Protein AF-A0A063C422-F1 (afdb_monomer)

pLDDT: mean 73.14, std 22.67, range [25.44, 97.75]

Structure (mmCIF, N/CA/C/O backbone):
data_AF-A0A063C422-F1
#
_entry.id   AF-A0A063C422-F1
#
loop_
_atom_site.group_PDB
_atom_site.id
_atom_site.type_symbol
_atom_site.label_atom_id
_atom_site.label_alt_id
_atom_site.label_comp_id
_atom_site.label_asym_id
_atom_site.label_entity_id
_atom_site.label_seq_id
_atom_site.pdbx_PDB_ins_code
_atom_site.Cartn_x
_atom_site.Cartn_y
_atom_site.Cartn_z
_atom_site.occupancy
_atom_site.B_iso_or_equiv
_atom_site.auth_seq_id
_atom_site.auth_comp_id
_atom_site.auth_asym_id
_atom_site.auth_atom_id
_atom_site.pdbx_PDB_model_num
ATOM 1 N N . MET A 1 1 ? -11.715 -4.917 10.872 1.00 92.12 1 MET A N 1
ATOM 2 C CA . MET A 1 1 ? -11.111 -5.684 9.753 1.00 92.12 1 MET A CA 1
ATOM 3 C C . MET A 1 1 ? -9.607 -5.762 9.939 1.00 92.12 1 MET A C 1
ATOM 5 O O . MET A 1 1 ? -9.064 -4.919 10.645 1.00 92.12 1 MET A O 1
ATOM 9 N N . GLN A 1 2 ? -8.941 -6.737 9.317 1.00 95.12 2 GLN A N 1
ATOM 10 C CA . GLN A 1 2 ? -7.477 -6.796 9.291 1.00 95.12 2 GLN A CA 1
ATOM 11 C C . GLN A 1 2 ? -6.948 -6.309 7.934 1.00 95.12 2 GLN A C 1
ATOM 13 O O . GLN A 1 2 ? -7.631 -6.464 6.916 1.00 95.12 2 GLN A O 1
ATOM 18 N N . VAL A 1 3 ? -5.750 -5.725 7.923 1.00 97.44 3 VAL A N 1
ATOM 19 C CA . VAL A 1 3 ? -5.082 -5.215 6.712 1.00 97.44 3 VAL A CA 1
ATOM 20 C C . VAL A 1 3 ? -3.615 -5.629 6.675 1.00 97.44 3 VAL A C 1
ATOM 22 O O . VAL A 1 3 ? -2.993 -5.795 7.724 1.00 97.44 3 VAL A O 1
ATOM 25 N N . VAL A 1 4 ? -3.067 -5.756 5.468 1.00 97.75 4 VAL A N 1
ATOM 26 C CA . VAL A 1 4 ? -1.629 -5.867 5.207 1.00 97.75 4 VAL A CA 1
ATOM 27 C C . VAL A 1 4 ? -1.098 -4.495 4.791 1.00 97.75 4 VAL A C 1
ATOM 29 O O . VAL A 1 4 ? -1.732 -3.812 3.990 1.00 97.75 4 VAL A O 1
ATOM 32 N N . VAL A 1 5 ? 0.061 -4.091 5.307 1.00 96.62 5 VAL A N 1
ATOM 33 C CA . VAL A 1 5 ? 0.790 -2.885 4.888 1.00 96.62 5 VAL A CA 1
ATOM 34 C C . VAL A 1 5 ? 2.187 -3.296 4.436 1.00 96.62 5 VAL A C 1
ATOM 36 O O . VAL A 1 5 ? 2.909 -3.978 5.162 1.00 96.62 5 VAL A O 1
ATOM 39 N N . VAL A 1 6 ? 2.578 -2.864 3.239 1.00 94.56 6 VAL A N 1
ATOM 40 C CA . VAL A 1 6 ? 3.893 -3.138 2.648 1.00 94.56 6 VAL A CA 1
ATOM 41 C C . VAL A 1 6 ? 4.597 -1.820 2.347 1.00 94.56 6 VAL A C 1
ATOM 43 O O . VAL A 1 6 ? 3.977 -0.869 1.870 1.00 94.56 6 VAL A O 1
ATOM 46 N N . GLY A 1 7 ? 5.895 -1.747 2.653 1.00 87.94 7 GLY A N 1
ATOM 47 C CA . GLY A 1 7 ? 6.673 -0.508 2.544 1.00 87.94 7 GLY A CA 1
ATOM 48 C C . GLY A 1 7 ? 6.498 0.448 3.730 1.00 87.94 7 GLY A C 1
ATOM 49 O O . GLY A 1 7 ? 6.770 1.638 3.600 1.00 87.94 7 GLY A O 1
ATOM 50 N N . ALA A 1 8 ? 6.073 -0.055 4.896 1.00 88.56 8 ALA A N 1
ATOM 51 C CA . ALA A 1 8 ? 5.805 0.736 6.106 1.00 88.56 8 ALA A CA 1
ATOM 52 C C . ALA A 1 8 ? 6.996 1.566 6.635 1.00 88.56 8 ALA A C 1
ATOM 54 O O . ALA A 1 8 ? 6.794 2.515 7.380 1.00 88.56 8 ALA A O 1
ATOM 55 N N . THR A 1 9 ? 8.228 1.243 6.237 1.00 85.12 9 THR A N 1
ATOM 56 C CA . THR A 1 9 ? 9.450 2.014 6.540 1.00 85.12 9 THR A CA 1
ATOM 57 C C . THR A 1 9 ? 9.685 3.191 5.579 1.00 85.12 9 THR A C 1
ATOM 59 O O . THR A 1 9 ? 10.668 3.919 5.710 1.00 85.12 9 THR A O 1
ATOM 62 N N . GLY A 1 10 ? 8.825 3.359 4.571 1.00 80.88 10 GLY A N 1
ATOM 63 C CA . GLY A 1 10 ? 8.862 4.455 3.609 1.00 80.88 10 GLY A CA 1
ATOM 64 C C . GLY A 1 10 ? 8.130 5.705 4.070 1.00 80.88 10 GLY A C 1
ATOM 65 O O . GLY A 1 10 ? 7.337 5.684 5.010 1.00 80.88 10 GLY A O 1
ATOM 66 N N . TYR A 1 11 ? 8.322 6.791 3.322 1.00 83.19 11 TYR A N 1
ATOM 67 C CA . TYR A 1 11 ? 7.658 8.066 3.589 1.00 83.19 11 TYR A CA 1
ATOM 68 C C . TYR A 1 11 ? 6.122 7.952 3.561 1.00 83.19 11 TYR A C 1
ATOM 70 O O . TYR A 1 11 ? 5.465 8.295 4.534 1.00 83.19 11 TYR A O 1
ATOM 78 N N . VAL A 1 12 ? 5.545 7.381 2.496 1.00 88.69 12 VAL A N 1
ATOM 79 C CA . VAL A 1 12 ? 4.086 7.157 2.408 1.00 88.69 12 VAL A CA 1
ATOM 80 C C . VAL A 1 12 ? 3.641 6.001 3.308 1.00 88.69 12 VAL A C 1
ATOM 82 O O . VAL A 1 12 ? 2.610 6.085 3.971 1.00 88.69 12 VAL A O 1
ATOM 85 N N . GLY A 1 13 ? 4.407 4.906 3.332 1.00 89.81 13 GLY A N 1
ATOM 86 C CA . GLY A 1 13 ? 4.031 3.688 4.049 1.00 89.81 13 GLY A CA 1
ATOM 87 C C . GLY A 1 13 ? 3.981 3.848 5.569 1.00 89.81 13 GLY A C 1
ATOM 88 O O . GLY A 1 13 ? 3.104 3.259 6.196 1.00 89.81 13 GLY A O 1
ATOM 89 N N . SER A 1 14 ? 4.855 4.668 6.160 1.00 89.62 14 SER A N 1
ATOM 90 C CA . SER A 1 14 ? 4.835 4.948 7.604 1.00 89.62 14 SER A CA 1
ATOM 91 C C . SER A 1 14 ? 3.603 5.768 8.001 1.00 89.62 14 SER A C 1
ATOM 93 O O . SER A 1 14 ? 2.924 5.430 8.971 1.00 89.62 14 SER A O 1
ATOM 95 N N . THR A 1 15 ? 3.215 6.763 7.197 1.00 91.00 15 THR A N 1
ATOM 96 C CA . THR A 1 15 ? 1.953 7.495 7.385 1.00 91.00 15 THR A CA 1
ATOM 97 C C . THR A 1 15 ? 0.739 6.578 7.199 1.00 91.00 15 THR A C 1
ATOM 99 O O . THR A 1 15 ? -0.171 6.603 8.026 1.00 91.00 15 THR A O 1
ATOM 102 N N . VAL A 1 16 ? 0.729 5.702 6.185 1.00 94.69 16 VAL A N 1
ATOM 103 C CA . VAL A 1 16 ? -0.329 4.684 6.009 1.00 94.69 16 VAL A CA 1
ATOM 104 C C . VAL A 1 16 ? -0.425 3.756 7.225 1.00 94.69 16 VAL A C 1
ATOM 106 O O . VAL A 1 16 ? -1.532 3.514 7.707 1.00 94.69 16 VAL A O 1
ATOM 109 N N . LEU A 1 17 ? 0.703 3.283 7.767 1.00 93.94 17 LEU A N 1
ATOM 110 C CA . LEU A 1 17 ? 0.736 2.475 8.990 1.00 93.94 17 LEU A CA 1
ATOM 111 C C . LEU A 1 17 ? 0.136 3.240 10.181 1.00 93.94 17 LEU A C 1
ATOM 113 O O . LEU A 1 17 ? -0.743 2.707 10.862 1.00 93.94 17 LEU A O 1
ATOM 117 N N . ARG A 1 18 ? 0.536 4.502 10.391 1.00 92.06 18 ARG A N 1
ATOM 118 C CA . ARG A 1 18 ? -0.001 5.379 11.447 1.00 92.06 18 ARG A CA 1
ATOM 119 C C . ARG A 1 18 ? -1.526 5.501 11.363 1.00 92.06 18 ARG A C 1
ATOM 121 O O . ARG A 1 18 ? -2.211 5.311 12.367 1.00 92.06 18 ARG A O 1
ATOM 128 N N . HIS A 1 19 ? -2.060 5.754 10.166 1.00 93.12 19 HIS A N 1
ATOM 129 C CA . HIS A 1 19 ? -3.506 5.820 9.909 1.00 93.12 19 HIS A CA 1
ATOM 130 C C . HIS A 1 19 ? -4.213 4.479 10.151 1.00 93.12 19 HIS A C 1
ATOM 132 O O . HIS A 1 19 ? -5.299 4.454 10.728 1.00 93.12 19 HIS A O 1
ATOM 138 N N . CYS A 1 20 ? -3.596 3.355 9.769 1.00 94.50 20 CYS A N 1
ATOM 139 C CA . CYS A 1 20 ? -4.157 2.023 10.015 1.00 94.50 20 CYS A CA 1
ATOM 140 C C . CYS A 1 20 ? -4.249 1.682 11.506 1.00 94.50 20 CYS A C 1
ATOM 142 O O . CYS A 1 20 ? -5.223 1.072 11.938 1.00 94.50 20 CYS A O 1
ATOM 144 N N . LEU A 1 21 ? -3.238 2.057 12.292 1.00 92.62 21 LEU A N 1
ATOM 145 C CA . LEU A 1 21 ? -3.205 1.797 13.731 1.00 92.62 21 LEU A CA 1
ATOM 146 C C . LEU A 1 21 ? -4.208 2.677 14.495 1.00 92.62 21 LEU A C 1
ATOM 148 O O . LEU A 1 21 ? -4.873 2.189 15.417 1.00 92.62 21 LEU A O 1
ATOM 152 N N . ALA A 1 22 ? -4.354 3.937 14.071 1.00 89.88 22 ALA A N 1
ATOM 153 C CA . ALA A 1 22 ? -5.293 4.896 14.645 1.00 89.88 22 ALA A CA 1
ATOM 154 C C . ALA A 1 22 ? -6.773 4.560 14.366 1.00 89.88 22 ALA A C 1
ATOM 156 O O . ALA A 1 22 ? -7.612 4.810 15.226 1.00 89.88 22 ALA A O 1
ATOM 157 N N . ASP A 1 23 ? -7.123 3.969 13.213 1.00 90.75 23 ASP A N 1
ATOM 158 C CA . ASP A 1 23 ? -8.531 3.678 12.898 1.00 90.75 23 ASP A CA 1
ATOM 159 C C . ASP A 1 23 ? -9.100 2.557 13.807 1.00 90.75 23 ASP A C 1
ATOM 161 O O . ASP A 1 23 ? -8.575 1.434 13.818 1.00 90.75 23 ASP A O 1
ATOM 165 N N . PRO A 1 24 ? -10.189 2.798 14.565 1.00 89.62 24 PRO A N 1
ATOM 166 C CA . PRO A 1 24 ? -10.783 1.790 15.447 1.00 89.62 24 PRO A CA 1
ATOM 167 C C . PRO A 1 24 ? -11.439 0.630 14.681 1.00 89.62 24 PRO A C 1
ATOM 169 O O . PRO A 1 24 ? -11.545 -0.474 15.213 1.00 89.62 24 PRO A O 1
ATOM 172 N N . ARG A 1 25 ? -11.827 0.825 13.411 1.00 91.69 25 ARG A N 1
ATOM 173 C CA . ARG A 1 25 ? -12.398 -0.234 12.554 1.00 91.69 25 ARG A CA 1
ATOM 174 C C . ARG A 1 25 ? -11.329 -1.200 12.044 1.00 91.69 25 ARG A C 1
ATOM 176 O O . ARG A 1 25 ? -11.668 -2.278 11.542 1.00 91.69 25 ARG A O 1
ATOM 183 N N . ILE A 1 26 ? -10.048 -0.845 12.159 1.00 94.12 26 ILE A N 1
ATOM 184 C CA . ILE A 1 26 ? -8.923 -1.733 11.873 1.00 94.12 26 ILE A CA 1
ATOM 185 C C . ILE A 1 26 ? -8.488 -2.388 13.186 1.00 94.12 26 ILE A C 1
ATOM 187 O O . ILE A 1 26 ? -8.033 -1.738 14.127 1.00 94.12 26 ILE A O 1
ATOM 191 N N . SER A 1 27 ? -8.681 -3.705 13.244 1.00 94.38 27 SER A N 1
ATOM 192 C CA . SER A 1 27 ? -8.484 -4.528 14.440 1.00 94.38 27 SER A CA 1
ATOM 193 C C . SER A 1 27 ? -7.114 -5.205 14.480 1.00 94.38 27 SER A C 1
ATOM 195 O O . SER A 1 27 ? -6.650 -5.567 15.556 1.00 94.38 27 SER A O 1
ATOM 197 N N . ARG A 1 28 ? -6.462 -5.379 13.323 1.00 95.38 28 ARG A N 1
ATOM 198 C CA . ARG A 1 28 ? -5.080 -5.864 13.219 1.00 95.38 28 ARG A CA 1
ATOM 199 C C . ARG A 1 28 ? -4.406 -5.317 11.962 1.00 95.38 28 ARG A C 1
ATOM 201 O O . ARG A 1 28 ? -5.038 -5.261 10.905 1.00 95.38 28 ARG A O 1
ATOM 208 N N . VAL A 1 29 ? -3.135 -4.952 12.078 1.00 96.56 29 VAL A N 1
ATOM 209 C CA . VAL A 1 29 ? -2.287 -4.487 10.975 1.00 96.56 29 VAL A CA 1
ATOM 210 C C . VAL A 1 29 ? -1.097 -5.428 10.853 1.00 96.56 29 VAL A C 1
ATOM 212 O O . VAL A 1 29 ? -0.281 -5.515 11.767 1.00 96.56 29 VAL A O 1
ATOM 215 N N . HIS A 1 30 ? -1.000 -6.129 9.728 1.00 96.38 30 HIS A N 1
ATOM 216 C CA . HIS A 1 30 ? 0.139 -6.982 9.402 1.00 96.38 30 HIS A CA 1
ATOM 217 C C . HIS A 1 30 ? 1.117 -6.199 8.532 1.00 96.38 30 HIS A C 1
ATOM 219 O O . HIS A 1 30 ? 0.766 -5.788 7.430 1.00 96.38 30 HIS A O 1
ATOM 225 N N . VAL A 1 31 ? 2.333 -5.967 9.012 1.00 95.12 31 VAL A N 1
ATOM 226 C CA . VAL A 1 31 ? 3.376 -5.271 8.253 1.00 95.12 31 VAL A CA 1
ATOM 227 C C . VAL A 1 31 ? 4.326 -6.295 7.656 1.00 95.12 31 VAL A C 1
ATOM 229 O O . VAL A 1 31 ? 5.027 -6.979 8.401 1.00 95.12 31 VAL A O 1
ATOM 232 N N . LEU A 1 32 ? 4.383 -6.367 6.323 1.00 93.94 32 LEU A N 1
ATOM 233 C CA . LEU A 1 32 ? 5.425 -7.118 5.619 1.00 93.94 32 LEU A CA 1
ATOM 234 C C . LEU A 1 32 ? 6.617 -6.192 5.379 1.00 93.94 32 LEU A C 1
ATOM 236 O O . LEU A 1 32 ? 6.488 -5.131 4.760 1.00 93.94 32 LEU A O 1
ATOM 240 N N . THR A 1 33 ? 7.781 -6.584 5.884 1.00 89.88 33 THR A N 1
ATOM 241 C CA . THR A 1 33 ? 8.999 -5.766 5.861 1.00 89.88 33 THR A CA 1
ATOM 242 C C . THR A 1 33 ? 10.241 -6.648 5.798 1.00 89.88 33 THR A C 1
ATOM 244 O O . THR A 1 33 ? 10.245 -7.759 6.310 1.00 89.88 33 THR A O 1
ATOM 247 N N . ARG A 1 34 ? 11.329 -6.148 5.203 1.00 85.81 34 ARG A N 1
ATOM 248 C CA . ARG A 1 34 ? 12.619 -6.864 5.148 1.00 85.81 34 ARG A CA 1
ATOM 249 C C . ARG A 1 34 ? 13.370 -6.876 6.483 1.00 85.81 34 ARG A C 1
ATOM 251 O O . ARG A 1 34 ? 14.278 -7.674 6.663 1.00 85.81 34 ARG A O 1
ATOM 258 N N . ARG A 1 35 ? 13.019 -5.965 7.396 1.00 79.06 35 ARG A N 1
ATOM 259 C CA . ARG A 1 35 ? 13.673 -5.758 8.699 1.00 79.06 35 ARG A CA 1
ATOM 260 C C . ARG A 1 35 ? 12.646 -5.424 9.787 1.00 79.06 35 ARG A C 1
ATOM 262 O O . ARG A 1 35 ? 11.588 -4.892 9.437 1.00 79.06 35 ARG A O 1
ATOM 269 N N . PRO A 1 36 ? 12.951 -5.636 11.079 1.00 82.56 36 PRO A N 1
ATOM 270 C CA . PRO A 1 36 ? 12.134 -5.118 12.173 1.00 82.56 36 PRO A CA 1
ATOM 271 C C . PRO A 1 36 ? 11.868 -3.612 12.033 1.00 82.56 36 PRO A C 1
ATOM 273 O O . PRO A 1 36 ? 12.720 -2.859 11.544 1.00 82.56 36 PRO A O 1
ATOM 276 N N . LEU A 1 37 ? 10.677 -3.184 12.456 1.00 82.62 37 LEU A N 1
ATOM 277 C CA . LEU A 1 37 ? 10.342 -1.767 12.613 1.00 82.62 37 LEU A CA 1
ATOM 278 C C . LEU A 1 37 ? 11.103 -1.192 13.816 1.00 82.62 37 LEU A C 1
ATOM 280 O O . LEU A 1 37 ? 11.356 -1.919 14.774 1.00 82.62 37 LEU A O 1
ATOM 284 N N . GLY A 1 38 ? 11.484 0.084 13.753 1.00 75.75 38 GLY A N 1
ATOM 285 C CA . GLY A 1 38 ? 12.054 0.794 14.895 1.00 75.75 38 GLY A CA 1
ATOM 286 C C . GLY A 1 38 ? 10.977 1.518 15.703 1.00 75.75 38 GLY A C 1
ATOM 287 O O . GLY A 1 38 ? 9.812 1.591 15.303 1.00 75.75 38 GLY A O 1
ATOM 288 N N . ASP A 1 39 ? 11.389 2.121 16.818 1.00 69.75 39 ASP A N 1
ATOM 289 C CA . ASP A 1 39 ? 10.491 2.858 17.720 1.00 69.75 39 ASP A CA 1
ATOM 290 C C . ASP A 1 39 ? 9.792 4.048 17.041 1.00 69.75 39 ASP A C 1
ATOM 292 O O . ASP A 1 39 ? 8.708 4.450 17.453 1.00 69.75 39 ASP A O 1
ATOM 296 N N . ALA A 1 40 ? 10.387 4.598 15.976 1.00 68.75 40 ALA A N 1
ATOM 297 C CA . ALA A 1 40 ? 9.807 5.686 15.191 1.00 68.75 40 ALA A CA 1
ATOM 298 C C . ALA A 1 40 ? 8.601 5.236 14.347 1.00 68.75 40 ALA A C 1
ATOM 300 O O . ALA A 1 40 ? 7.650 5.999 14.179 1.00 68.75 40 ALA A O 1
ATOM 301 N N . GLU A 1 41 ? 8.628 4.012 13.809 1.00 70.12 41 GLU A N 1
ATOM 302 C CA . GLU A 1 41 ? 7.516 3.444 13.040 1.00 70.12 41 GLU A CA 1
ATOM 303 C C . GLU A 1 41 ? 6.491 2.724 13.941 1.00 70.12 41 GLU A C 1
ATOM 305 O O . GLU A 1 41 ? 5.311 2.649 13.592 1.00 70.12 41 GLU A O 1
ATOM 310 N N . ALA A 1 42 ? 6.923 2.202 15.096 1.00 68.81 42 ALA A N 1
ATOM 311 C CA . ALA A 1 42 ? 6.087 1.465 16.043 1.00 68.81 42 ALA A CA 1
ATOM 312 C C . ALA A 1 42 ? 6.544 1.662 17.510 1.00 68.81 42 ALA A C 1
ATOM 314 O O . ALA A 1 42 ? 7.258 0.811 18.043 1.00 68.81 42 ALA A O 1
ATOM 315 N N . PRO A 1 43 ? 6.107 2.736 18.200 1.00 60.66 43 PRO A N 1
ATOM 316 C CA . PRO A 1 43 ? 6.510 3.000 19.581 1.00 60.66 43 PRO A CA 1
ATOM 317 C C . PRO A 1 43 ? 6.087 1.879 20.542 1.00 60.66 43 PRO A C 1
ATOM 319 O O . PRO A 1 43 ? 4.893 1.577 20.686 1.00 60.66 43 PRO A O 1
ATOM 322 N N . ALA A 1 44 ? 7.061 1.279 21.231 1.00 55.97 44 ALA A N 1
ATOM 323 C CA . ALA A 1 44 ? 6.812 0.264 22.249 1.00 55.97 44 ALA A CA 1
ATOM 324 C C . ALA A 1 44 ? 5.899 0.804 23.371 1.00 55.97 44 ALA A C 1
ATOM 326 O O . ALA A 1 44 ? 6.012 1.953 23.793 1.00 55.97 44 ALA A O 1
ATOM 327 N N . GLY A 1 45 ? 4.961 -0.021 23.847 1.00 55.06 45 GLY A N 1
ATOM 328 C CA . GLY A 1 45 ? 4.015 0.349 24.911 1.00 55.06 45 GLY A CA 1
ATOM 329 C C . GLY A 1 45 ? 2.810 1.202 24.483 1.00 55.06 45 GLY A C 1
ATOM 330 O O . GLY A 1 45 ? 1.891 1.377 25.279 1.00 55.06 45 GLY A O 1
ATOM 331 N N . SER A 1 46 ? 2.741 1.683 23.236 1.00 62.06 46 SER A N 1
ATOM 332 C CA . SER A 1 46 ? 1.526 2.333 22.718 1.00 62.06 46 SER A CA 1
ATOM 333 C C . SER A 1 46 ? 0.354 1.337 22.625 1.00 62.06 46 SER A C 1
ATOM 335 O O . SER A 1 46 ? 0.577 0.201 22.196 1.00 62.06 46 SER A O 1
ATOM 337 N N . PRO A 1 47 ? -0.911 1.730 22.900 1.00 61.03 47 PRO A N 1
ATOM 338 C CA . PRO A 1 47 ? -2.080 0.873 22.652 1.00 61.03 47 PRO A CA 1
ATOM 339 C C . PRO A 1 47 ? -2.214 0.448 21.176 1.00 61.03 47 PRO A C 1
ATOM 341 O O . PRO A 1 47 ? -2.819 -0.581 20.877 1.00 61.03 47 PRO A O 1
ATOM 344 N N . ALA A 1 48 ? -1.589 1.182 20.248 1.00 66.25 48 ALA A N 1
ATOM 345 C CA . ALA A 1 48 ? -1.447 0.778 18.850 1.00 66.25 48 ALA A CA 1
ATOM 346 C C . ALA A 1 48 ? -0.634 -0.521 18.670 1.00 66.25 48 ALA A C 1
ATOM 348 O O . ALA A 1 48 ? -0.926 -1.304 17.766 1.00 66.25 48 ALA A O 1
ATOM 349 N N . SER A 1 49 ? 0.352 -0.779 19.536 1.00 66.81 49 SER A N 1
ATOM 350 C CA . SER A 1 49 ? 1.246 -1.942 19.453 1.00 66.81 49 SER A CA 1
ATOM 351 C C . SER A 1 49 ? 0.481 -3.270 19.549 1.00 66.81 49 SER A C 1
ATOM 353 O O . SER A 1 49 ? 0.766 -4.203 18.805 1.00 66.81 49 SER A O 1
ATOM 355 N N . GLY A 1 50 ? -0.597 -3.332 20.344 1.00 82.19 50 GLY A N 1
ATOM 356 C CA . GLY A 1 50 ? -1.447 -4.528 20.450 1.00 82.19 50 GLY A CA 1
ATOM 357 C C . GLY A 1 50 ? -2.183 -4.919 19.156 1.00 82.19 50 GLY A C 1
ATOM 358 O O . GLY A 1 50 ? -2.543 -6.084 18.979 1.00 82.19 50 GLY A O 1
ATOM 359 N N . LYS A 1 51 ? -2.382 -3.975 18.222 1.00 90.75 51 LYS A N 1
ATOM 360 C CA . LYS A 1 51 ? -2.949 -4.247 16.887 1.00 90.75 51 LYS A CA 1
ATOM 361 C C . LYS A 1 51 ? -1.889 -4.670 15.863 1.00 90.75 51 LYS A C 1
ATOM 363 O O . LYS A 1 51 ? -2.255 -5.129 14.780 1.00 90.75 51 LYS A O 1
ATOM 368 N N . LEU A 1 52 ? -0.605 -4.460 16.145 1.00 92.31 52 LEU A N 1
ATOM 369 C CA . LEU A 1 52 ? 0.476 -4.585 15.174 1.00 92.31 52 LEU A CA 1
ATOM 370 C C . LEU A 1 52 ? 1.023 -6.019 15.114 1.00 92.31 52 LEU A C 1
ATOM 372 O O . LEU A 1 52 ? 1.193 -6.692 16.125 1.00 92.31 52 LEU A O 1
ATOM 376 N N . SER A 1 53 ? 1.308 -6.489 13.902 1.00 93.19 53 SER A N 1
ATOM 377 C CA . SER A 1 53 ? 1.907 -7.793 13.624 1.00 93.19 53 SER A CA 1
ATOM 378 C C . SER A 1 53 ? 3.006 -7.591 12.586 1.00 93.19 53 SER A C 1
ATOM 380 O O . SER A 1 53 ? 2.707 -7.367 11.417 1.00 93.19 53 SER A O 1
ATOM 382 N N . VAL A 1 54 ? 4.274 -7.605 12.992 1.00 92.94 54 VAL A N 1
ATOM 383 C CA . VAL A 1 54 ? 5.403 -7.431 12.061 1.00 92.94 54 VAL A CA 1
ATOM 384 C C . VAL A 1 54 ? 5.858 -8.803 11.575 1.00 92.94 54 VAL A C 1
ATOM 386 O O . VAL A 1 54 ? 6.119 -9.682 12.390 1.00 92.94 54 VAL A O 1
ATOM 389 N N . ILE A 1 55 ? 5.950 -8.983 10.258 1.00 93.19 55 ILE A N 1
ATOM 390 C CA . ILE A 1 55 ? 6.406 -10.222 9.623 1.00 93.19 55 ILE A CA 1
ATOM 391 C C . ILE A 1 55 ? 7.626 -9.890 8.766 1.00 93.19 55 ILE A C 1
ATOM 393 O O . ILE A 1 55 ? 7.571 -9.017 7.891 1.00 93.19 55 ILE A O 1
ATOM 397 N N . ILE A 1 56 ? 8.733 -10.585 9.031 1.00 90.88 56 ILE A N 1
ATOM 398 C CA . ILE A 1 56 ? 9.975 -10.416 8.281 1.00 90.88 56 ILE A CA 1
ATOM 399 C C . ILE A 1 56 ? 9.891 -11.225 6.988 1.00 90.88 56 ILE A C 1
ATOM 401 O O . ILE A 1 56 ? 9.675 -12.432 7.018 1.00 90.88 56 ILE A O 1
ATOM 405 N N . LYS A 1 57 ? 10.058 -10.543 5.855 1.00 89.00 57 LYS A N 1
ATOM 406 C CA . LYS A 1 57 ? 9.978 -11.108 4.509 1.00 89.00 57 LYS A CA 1
ATOM 407 C C . LYS A 1 57 ? 11.181 -10.660 3.683 1.00 89.00 57 LYS A C 1
ATOM 409 O O . LYS A 1 57 ? 11.318 -9.479 3.360 1.00 89.00 57 LYS A O 1
ATOM 414 N N . THR A 1 58 ? 12.062 -11.607 3.378 1.00 86.00 58 THR A N 1
ATOM 415 C CA . THR A 1 58 ? 13.310 -11.388 2.632 1.00 86.00 58 THR A CA 1
ATOM 416 C C . THR A 1 58 ? 13.120 -11.637 1.140 1.00 86.00 58 THR A C 1
ATOM 418 O O . THR A 1 58 ? 13.378 -10.733 0.350 1.00 86.00 58 THR A O 1
ATOM 421 N N . ASP A 1 59 ? 12.597 -12.806 0.764 1.00 89.62 59 ASP A N 1
ATOM 422 C CA . ASP A 1 59 ? 12.168 -13.114 -0.603 1.00 89.62 59 ASP A CA 1
ATOM 423 C C . ASP A 1 59 ? 10.772 -12.521 -0.872 1.00 89.62 59 ASP A C 1
ATOM 425 O O . ASP A 1 59 ? 9.826 -12.754 -0.113 1.00 89.62 59 ASP A O 1
ATOM 429 N N . TRP A 1 60 ? 10.646 -11.742 -1.948 1.00 90.50 60 TRP A N 1
ATOM 430 C CA . TRP A 1 60 ? 9.406 -11.090 -2.388 1.00 90.50 60 TRP A CA 1
ATOM 431 C C . TRP A 1 60 ? 8.720 -11.795 -3.565 1.00 90.50 60 TRP A C 1
ATOM 433 O O . TRP A 1 60 ? 7.613 -11.406 -3.926 1.00 90.50 60 TRP A O 1
ATOM 443 N N . MET A 1 61 ? 9.324 -12.854 -4.111 1.00 93.38 61 MET A N 1
ATOM 444 C CA . MET A 1 61 ? 8.719 -13.730 -5.117 1.00 93.38 61 MET A CA 1
ATOM 445 C C . MET A 1 61 ? 7.997 -14.922 -4.478 1.00 93.38 61 MET A C 1
ATOM 447 O O . MET A 1 61 ? 6.891 -15.264 -4.896 1.00 93.38 61 MET A O 1
ATOM 451 N N . ALA A 1 62 ? 8.578 -15.542 -3.446 1.00 92.75 62 ALA A N 1
ATOM 452 C CA . ALA A 1 62 ? 7.958 -16.674 -2.758 1.00 92.75 62 ALA A CA 1
ATOM 453 C C . ALA A 1 62 ? 6.908 -16.224 -1.730 1.00 92.75 62 ALA A C 1
ATOM 455 O O . ALA A 1 62 ? 7.191 -15.404 -0.862 1.00 92.75 62 ALA A O 1
ATOM 456 N N . TYR A 1 63 ? 5.701 -16.788 -1.775 1.00 94.88 63 TYR A N 1
ATOM 457 C CA . TYR A 1 63 ? 4.691 -16.659 -0.719 1.00 94.88 63 TYR A CA 1
ATOM 458 C C . TYR A 1 63 ? 4.239 -18.065 -0.324 1.00 94.88 63 TYR A C 1
ATOM 460 O O . TYR A 1 63 ? 3.446 -18.689 -1.038 1.00 94.88 63 TYR A O 1
ATOM 468 N N . ASP A 1 64 ? 4.797 -18.569 0.773 1.00 93.56 64 ASP A N 1
ATOM 469 C CA . ASP A 1 64 ? 4.460 -19.864 1.361 1.00 93.56 64 ASP A CA 1
ATOM 470 C C . ASP A 1 64 ? 3.074 -19.859 2.030 1.00 93.56 64 ASP A C 1
ATOM 472 O O . ASP A 1 64 ? 2.464 -18.814 2.282 1.00 93.56 64 ASP A O 1
ATOM 476 N N . ASP A 1 65 ? 2.552 -21.055 2.297 1.00 92.06 65 ASP A N 1
ATOM 477 C CA . ASP A 1 65 ? 1.208 -21.213 2.849 1.00 92.06 65 ASP A CA 1
ATOM 478 C C . ASP A 1 65 ? 1.128 -20.884 4.352 1.00 92.06 65 ASP A C 1
ATOM 480 O O . ASP A 1 65 ? 0.034 -20.600 4.838 1.00 92.06 65 ASP A O 1
ATOM 484 N N . GLU A 1 66 ? 2.248 -20.836 5.086 1.00 92.50 66 GLU A N 1
ATOM 485 C CA . GLU A 1 66 ? 2.280 -20.388 6.488 1.00 92.50 66 GLU A CA 1
ATOM 486 C C . GLU A 1 66 ? 2.012 -18.877 6.570 1.00 92.50 66 GLU A C 1
ATOM 488 O O . GLU A 1 66 ? 1.108 -18.433 7.288 1.00 92.50 66 GLU A O 1
ATOM 493 N N . LEU A 1 67 ? 2.714 -18.093 5.748 1.00 94.38 67 LEU A N 1
ATOM 494 C CA . LEU A 1 67 ? 2.496 -16.663 5.563 1.00 94.38 67 LEU A CA 1
ATOM 495 C C . LEU A 1 67 ? 1.054 -16.377 5.129 1.00 94.38 67 LEU A C 1
ATOM 497 O O . LEU A 1 67 ? 0.385 -15.530 5.724 1.00 94.38 67 LEU A O 1
ATOM 501 N N . LEU A 1 68 ? 0.537 -17.092 4.125 1.00 94.31 68 LEU A N 1
ATOM 502 C CA . LEU A 1 68 ? -0.849 -16.901 3.684 1.00 94.31 68 LEU A CA 1
ATOM 503 C C . LEU A 1 68 ? -1.864 -17.316 4.763 1.00 94.31 68 LEU A C 1
ATOM 505 O O . LEU A 1 68 ? -2.872 -16.633 4.947 1.00 94.31 68 LEU A O 1
ATOM 509 N N . HIS A 1 69 ? -1.591 -18.361 5.549 1.00 91.62 69 HIS A N 1
ATOM 510 C CA . HIS A 1 69 ? -2.448 -18.765 6.666 1.00 91.62 69 HIS A CA 1
ATOM 511 C C . HIS A 1 69 ? -2.476 -17.730 7.804 1.00 91.62 69 HIS A C 1
ATOM 513 O O . HIS A 1 69 ? -3.536 -17.508 8.409 1.00 91.62 69 HIS A O 1
ATOM 519 N N . ALA A 1 70 ? -1.345 -17.070 8.081 1.00 91.75 70 ALA A N 1
ATOM 520 C CA . ALA A 1 70 ? -1.247 -15.966 9.035 1.00 91.75 70 ALA A CA 1
ATOM 521 C C . ALA A 1 70 ? -2.004 -14.709 8.560 1.00 91.75 70 ALA A C 1
ATOM 523 O O . ALA A 1 70 ? -2.569 -13.974 9.375 1.00 91.75 70 ALA A O 1
ATOM 524 N N . LEU A 1 71 ? -2.066 -14.490 7.242 1.00 94.38 71 LEU A N 1
ATOM 525 C CA . LEU A 1 71 ? -2.716 -13.336 6.613 1.00 94.38 71 LEU A CA 1
ATOM 526 C C . LEU A 1 71 ? -4.180 -13.571 6.200 1.00 94.38 71 LEU A C 1
ATOM 528 O O . LEU A 1 71 ? -4.854 -12.607 5.847 1.00 94.38 71 LEU A O 1
ATOM 532 N N . ARG A 1 72 ? -4.714 -14.797 6.308 1.00 91.19 72 ARG A N 1
ATOM 533 C CA . ARG A 1 72 ? -6.039 -15.212 5.783 1.00 91.19 72 ARG A CA 1
ATOM 534 C C . ARG A 1 72 ? -7.258 -14.377 6.207 1.00 91.19 72 ARG A C 1
ATOM 536 O O . ARG A 1 72 ? -8.311 -14.466 5.588 1.00 91.19 72 ARG A O 1
ATOM 543 N N . HIS A 1 73 ? -7.142 -13.601 7.286 1.00 91.44 73 HIS A N 1
ATOM 544 C CA . HIS A 1 73 ? -8.201 -12.717 7.800 1.00 91.44 73 HIS A CA 1
ATOM 545 C C . HIS A 1 73 ? -8.061 -11.257 7.340 1.00 91.44 73 HIS A C 1
ATOM 547 O O . HIS A 1 73 ? -8.917 -10.419 7.653 1.00 91.44 73 HIS A O 1
ATOM 553 N N . ALA A 1 74 ? -6.982 -10.924 6.629 1.00 94.50 74 ALA A N 1
ATOM 554 C CA . ALA A 1 74 ? -6.807 -9.632 5.989 1.00 94.50 74 ALA A CA 1
ATOM 555 C C . ALA A 1 74 ? -7.776 -9.484 4.813 1.00 94.50 74 ALA A C 1
ATOM 557 O O . ALA A 1 74 ? -7.991 -10.416 4.046 1.00 94.50 74 ALA A O 1
ATOM 558 N N . ARG A 1 75 ? -8.364 -8.292 4.673 1.00 94.06 75 ARG A N 1
ATOM 559 C CA . ARG A 1 75 ? -9.280 -7.959 3.563 1.00 94.06 75 ARG A CA 1
ATOM 560 C C . ARG A 1 75 ? -8.749 -6.879 2.629 1.00 94.06 75 ARG A C 1
ATOM 562 O O . ARG A 1 75 ? -9.413 -6.532 1.660 1.00 94.06 75 ARG A O 1
ATOM 569 N N . ALA A 1 76 ? -7.570 -6.342 2.921 1.00 96.50 76 ALA A N 1
ATOM 570 C CA . ALA A 1 76 ? -6.887 -5.422 2.030 1.00 96.50 76 ALA A CA 1
ATOM 571 C C . ALA A 1 76 ? -5.368 -5.502 2.197 1.00 96.50 76 ALA A C 1
ATOM 573 O O . ALA A 1 76 ? -4.880 -5.740 3.304 1.00 96.50 76 ALA A O 1
ATOM 574 N N . CYS A 1 77 ? -4.642 -5.228 1.115 1.00 97.56 77 CYS A N 1
ATOM 575 C CA . CYS A 1 77 ? -3.214 -4.944 1.097 1.00 97.56 77 CYS A CA 1
ATOM 576 C C . CYS A 1 77 ? -2.986 -3.496 0.645 1.00 97.56 77 CYS A C 1
ATOM 578 O O . CYS A 1 77 ? -3.477 -3.080 -0.402 1.00 97.56 77 CYS A O 1
ATOM 580 N N . LEU A 1 78 ? -2.226 -2.741 1.434 1.00 97.69 78 LEU A N 1
ATOM 581 C CA . LEU A 1 78 ? -1.786 -1.376 1.161 1.00 97.69 78 LEU A CA 1
ATOM 582 C C . LEU A 1 78 ? -0.318 -1.428 0.724 1.00 97.69 78 LEU A C 1
ATOM 584 O O . LEU A 1 78 ? 0.574 -1.637 1.549 1.00 97.69 78 LEU A O 1
ATOM 588 N N . TRP A 1 79 ? -0.071 -1.282 -0.577 1.00 95.50 79 TRP A N 1
ATOM 589 C CA . TRP A 1 79 ? 1.243 -1.486 -1.188 1.00 95.50 79 TRP A CA 1
ATOM 590 C C . TRP A 1 79 ? 1.932 -0.144 -1.472 1.00 95.50 79 TRP A C 1
ATOM 592 O O . TRP A 1 79 ? 1.730 0.462 -2.526 1.00 95.50 79 TRP A O 1
ATOM 602 N N . SER A 1 80 ? 2.745 0.322 -0.516 1.00 90.44 80 SER A N 1
ATOM 603 C CA . SER A 1 80 ? 3.406 1.642 -0.505 1.00 90.44 80 SER A CA 1
ATOM 604 C C . SER A 1 80 ? 4.933 1.520 -0.512 1.00 90.44 80 SER A C 1
ATOM 606 O O . SER A 1 80 ? 5.643 2.067 0.330 1.00 90.44 80 SER A O 1
ATOM 608 N N . VAL A 1 81 ? 5.416 0.747 -1.474 1.00 79.69 81 VAL A N 1
ATOM 609 C CA . VAL A 1 81 ? 6.794 0.276 -1.655 1.00 79.69 81 VAL A CA 1
ATOM 610 C C . VAL A 1 81 ? 7.694 1.461 -2.136 1.00 79.69 81 VAL A C 1
ATOM 612 O O . VAL A 1 81 ? 7.354 2.028 -3.175 1.00 79.69 81 VAL A O 1
ATOM 615 N N . PRO A 1 82 ? 8.724 1.918 -1.350 1.00 62.38 82 PRO A N 1
ATOM 616 C CA . PRO A 1 82 ? 9.562 3.132 -1.547 1.00 62.38 82 PRO A CA 1
ATOM 617 C C . PRO A 1 82 ? 11.049 2.925 -2.005 1.00 62.38 82 PRO A C 1
ATOM 619 O O . PRO A 1 82 ? 11.739 2.012 -1.555 1.00 62.38 82 PRO A O 1
ATOM 622 N N . THR A 1 83 ? 11.616 3.852 -2.803 1.00 53.62 83 THR A N 1
ATOM 623 C CA . THR A 1 83 ? 12.977 3.767 -3.411 1.00 53.62 83 THR A CA 1
ATOM 624 C C . THR A 1 83 ? 14.111 3.490 -2.411 1.00 53.62 83 THR A C 1
ATOM 626 O O . THR A 1 83 ? 14.069 4.032 -1.303 1.00 53.62 83 THR A O 1
ATOM 629 N N . PRO A 1 84 ? 15.176 2.766 -2.814 1.00 48.12 84 PRO A N 1
ATOM 630 C CA . PRO A 1 84 ? 16.391 2.636 -2.029 1.00 48.12 84 PRO A CA 1
ATOM 631 C C . PRO A 1 84 ? 17.167 3.943 -1.870 1.00 48.12 84 PRO A C 1
ATOM 633 O O . PRO A 1 84 ? 17.017 4.904 -2.634 1.00 48.12 84 PRO A O 1
ATOM 636 N N . THR A 1 85 ? 17.984 3.967 -0.819 1.00 39.00 85 THR A N 1
ATOM 637 C CA . THR A 1 85 ? 18.849 5.090 -0.440 1.00 39.00 85 THR A CA 1
ATOM 638 C C . THR A 1 85 ? 20.318 4.810 -0.757 1.00 39.00 85 THR A C 1
ATOM 640 O O . THR A 1 85 ? 20.766 3.669 -0.737 1.00 39.00 85 THR A O 1
ATOM 643 N N . THR A 1 86 ? 21.067 5.882 -1.025 1.00 36.19 86 THR A N 1
ATOM 644 C CA . THR A 1 86 ? 22.361 5.936 -1.737 1.00 36.19 86 THR A CA 1
ATOM 645 C C . THR A 1 86 ? 23.503 5.058 -1.198 1.00 36.19 86 THR A C 1
ATOM 647 O O . THR A 1 86 ? 24.496 4.868 -1.887 1.00 36.19 86 THR A O 1
ATOM 650 N N . SER A 1 87 ? 23.409 4.522 0.018 1.00 32.84 87 SER A N 1
ATOM 651 C CA . SER A 1 87 ? 24.492 3.787 0.688 1.00 32.84 87 SER A CA 1
ATOM 652 C C . SER A 1 87 ? 24.613 2.296 0.328 1.00 32.84 87 SER A C 1
ATOM 654 O O . SER A 1 87 ? 25.544 1.656 0.815 1.00 32.84 87 SER A O 1
ATOM 656 N N . GLN A 1 88 ? 23.719 1.746 -0.507 1.00 37.28 88 GLN A N 1
ATOM 657 C CA . GLN A 1 88 ? 23.763 0.333 -0.938 1.00 37.28 88 GLN A CA 1
ATOM 658 C C . GLN A 1 88 ? 24.413 0.092 -2.301 1.00 37.28 88 GLN A C 1
ATOM 660 O O . GLN A 1 88 ? 25.143 -0.881 -2.443 1.00 37.28 88 GLN A O 1
ATOM 665 N N . ALA A 1 89 ? 24.212 0.982 -3.278 1.00 33.69 89 ALA A N 1
ATOM 666 C CA . ALA A 1 89 ? 24.657 0.760 -4.662 1.00 33.69 89 ALA A CA 1
ATOM 667 C C . ALA A 1 89 ? 26.184 0.585 -4.824 1.00 33.69 89 ALA A C 1
ATOM 669 O O . ALA A 1 89 ? 26.630 0.143 -5.867 1.00 33.69 89 ALA A O 1
ATOM 670 N N . ARG A 1 90 ? 26.977 0.915 -3.793 1.00 31.78 90 ARG A N 1
ATOM 671 C CA . ARG A 1 90 ? 28.445 0.790 -3.755 1.00 31.78 90 ARG A CA 1
ATOM 672 C C . ARG A 1 90 ? 28.940 -0.343 -2.832 1.00 31.78 90 ARG A C 1
ATOM 674 O O . ARG A 1 90 ? 30.060 -0.277 -2.337 1.00 31.78 90 ARG A O 1
ATOM 681 N N . ARG A 1 91 ? 28.084 -1.304 -2.459 1.00 33.84 91 ARG A N 1
ATOM 682 C CA . ARG A 1 91 ? 28.437 -2.402 -1.527 1.00 33.84 91 ARG A CA 1
ATOM 683 C C . ARG A 1 91 ? 28.275 -3.810 -2.097 1.00 33.84 91 ARG A C 1
ATOM 685 O O . ARG A 1 91 ? 28.737 -4.744 -1.455 1.00 33.84 91 ARG A O 1
ATOM 692 N N . GLU A 1 92 ? 27.637 -3.954 -3.255 1.00 38.44 92 GLU A N 1
ATOM 693 C CA . GLU A 1 92 ? 27.459 -5.248 -3.933 1.00 38.44 92 GLU A CA 1
ATOM 694 C C . GLU A 1 92 ? 28.475 -5.454 -5.077 1.00 38.44 92 GLU A C 1
ATOM 696 O O . GLU A 1 92 ? 28.656 -6.578 -5.530 1.00 38.44 92 GLU A O 1
ATOM 701 N N . GLU A 1 93 ? 29.212 -4.408 -5.471 1.00 40.31 93 GLU A N 1
ATOM 702 C CA . GLU A 1 93 ? 30.431 -4.521 -6.283 1.00 40.31 93 GLU A CA 1
ATOM 703 C C . GLU A 1 93 ? 31.627 -4.857 -5.379 1.00 40.31 93 GLU A C 1
ATOM 705 O O . GLU A 1 93 ? 32.282 -3.980 -4.810 1.00 40.31 93 GLU A O 1
ATOM 710 N N . GLY A 1 94 ? 31.879 -6.156 -5.226 1.00 30.48 94 GLY A N 1
ATOM 711 C CA . GLY A 1 94 ? 33.084 -6.716 -4.625 1.00 30.48 94 GLY A CA 1
ATOM 712 C C . GLY A 1 94 ? 33.410 -8.052 -5.291 1.00 30.48 94 GLY A C 1
ATOM 713 O O . GLY A 1 94 ? 32.551 -8.927 -5.331 1.00 30.48 94 GLY A O 1
ATOM 714 N N . ASP A 1 95 ? 34.646 -8.171 -5.779 1.00 31.30 95 ASP A N 1
ATOM 715 C CA . ASP A 1 95 ? 35.238 -9.285 -6.538 1.00 31.30 95 ASP A CA 1
ATOM 716 C C . ASP A 1 95 ? 34.669 -9.539 -7.951 1.00 31.30 95 ASP A C 1
ATOM 718 O O . ASP A 1 95 ? 33.645 -10.190 -8.156 1.00 31.30 95 ASP A O 1
ATOM 722 N N . GLY A 1 96 ? 35.427 -9.066 -8.946 1.00 26.22 96 GLY A N 1
ATOM 723 C CA . GLY A 1 96 ? 35.208 -9.298 -10.373 1.00 26.22 96 GLY A CA 1
ATOM 724 C C . GLY A 1 96 ? 36.260 -8.581 -11.222 1.00 26.22 96 GLY A C 1
ATOM 725 O O . GLY A 1 96 ? 35.983 -7.514 -11.760 1.00 26.22 96 GLY A O 1
ATOM 726 N N . ASP A 1 97 ? 37.468 -9.143 -11.319 1.00 26.61 97 ASP A N 1
ATOM 727 C CA . ASP A 1 97 ? 38.524 -8.634 -12.206 1.00 26.61 97 ASP A CA 1
ATOM 728 C C . ASP A 1 97 ? 38.098 -8.716 -13.686 1.00 26.61 97 ASP A C 1
ATOM 730 O O . ASP A 1 97 ? 37.765 -9.812 -14.142 1.00 26.61 97 ASP A O 1
ATOM 734 N N . ALA A 1 98 ? 38.182 -7.610 -14.441 1.00 27.75 98 ALA A N 1
ATOM 735 C CA . ALA A 1 98 ? 38.677 -7.585 -15.831 1.00 27.75 98 ALA A CA 1
ATOM 736 C C . ALA A 1 98 ? 38.686 -6.173 -16.460 1.00 27.75 98 ALA A C 1
ATOM 738 O O . ALA A 1 98 ? 37.644 -5.547 -16.609 1.00 27.75 98 ALA A O 1
ATOM 739 N N . GLU A 1 99 ? 39.886 -5.789 -16.905 1.00 27.16 99 GLU A N 1
ATOM 740 C CA . GLU A 1 99 ? 40.232 -5.065 -18.144 1.00 27.16 99 GLU A CA 1
ATOM 741 C C . GLU A 1 99 ? 39.702 -3.641 -18.425 1.00 27.16 99 GLU A C 1
ATOM 743 O O . GLU A 1 99 ? 38.513 -3.333 -18.441 1.00 27.16 99 GLU A O 1
ATOM 748 N N . GLU A 1 100 ? 40.673 -2.773 -18.723 1.00 28.22 100 GLU A N 1
ATOM 749 C CA . GLU A 1 100 ? 40.520 -1.383 -19.146 1.00 28.22 100 GLU A CA 1
ATOM 750 C C . GLU A 1 100 ? 39.986 -1.305 -20.588 1.00 28.22 100 GLU A C 1
ATOM 752 O O . GLU A 1 100 ? 40.485 -1.982 -21.488 1.00 28.22 100 GLU A O 1
ATOM 757 N N . GLY A 1 101 ? 38.998 -0.437 -20.813 1.00 26.64 101 GLY A N 1
ATOM 758 C CA . GLY A 1 101 ? 38.528 -0.039 -22.139 1.00 26.64 101 GLY A CA 1
ATOM 759 C C . GLY A 1 101 ? 38.427 1.481 -22.195 1.00 26.64 101 GLY A C 1
ATOM 760 O O . GLY A 1 101 ? 37.598 2.067 -21.501 1.00 26.64 101 GLY A O 1
ATOM 761 N N . GLU A 1 102 ? 39.305 2.108 -22.973 1.00 27.44 102 GLU A N 1
ATOM 762 C CA . GLU A 1 102 ? 39.372 3.560 -23.169 1.00 27.44 102 GLU A CA 1
ATOM 763 C C . GLU A 1 102 ? 38.237 4.026 -24.099 1.00 27.44 102 GLU A C 1
ATOM 765 O O . GLU A 1 102 ? 38.214 3.623 -25.260 1.00 27.44 102 GLU A O 1
ATOM 770 N N . GLU A 1 103 ? 37.339 4.909 -23.642 1.00 28.45 103 GLU A N 1
ATOM 771 C CA . GLU A 1 103 ? 36.508 5.741 -24.534 1.00 28.45 103 GLU A CA 1
ATOM 772 C C . GLU A 1 103 ? 36.456 7.200 -24.028 1.00 28.45 103 GLU A C 1
ATOM 774 O O . GLU A 1 103 ? 35.794 7.525 -23.045 1.00 28.45 103 GLU A O 1
ATOM 779 N N . GLU A 1 104 ? 37.256 8.007 -24.729 1.00 28.14 104 GLU A N 1
ATOM 780 C CA . GLU A 1 104 ? 37.377 9.466 -24.920 1.00 28.14 104 GLU A CA 1
ATOM 781 C C . GLU A 1 104 ? 36.573 10.477 -24.062 1.00 28.14 104 GLU A C 1
ATOM 783 O O . GLU A 1 104 ? 35.369 10.380 -23.828 1.00 28.14 104 GLU A O 1
ATOM 788 N N . GLU A 1 105 ? 37.289 11.537 -23.666 1.00 25.84 105 GLU A N 1
ATOM 789 C CA . GLU A 1 105 ? 36.827 12.693 -22.891 1.00 25.84 105 GLU A CA 1
ATOM 790 C C . GLU A 1 105 ? 36.211 13.784 -23.797 1.00 25.84 105 GLU A C 1
ATOM 792 O O . GLU A 1 105 ? 36.792 14.141 -24.821 1.00 25.84 105 GLU A O 1
ATOM 797 N N . GLU A 1 106 ? 35.101 14.403 -23.375 1.00 28.95 106 GLU A N 1
ATOM 798 C CA . GLU A 1 106 ? 34.719 15.757 -23.815 1.00 28.95 106 GLU A CA 1
ATOM 799 C C . GLU A 1 106 ? 34.638 16.678 -22.582 1.00 28.95 106 GLU A C 1
ATOM 801 O O . GLU A 1 106 ? 33.823 16.473 -21.679 1.00 28.95 106 GLU A O 1
ATOM 806 N N . GLU A 1 107 ? 35.525 17.677 -22.535 1.00 25.84 107 GLU A N 1
ATOM 807 C CA . GLU A 1 107 ? 35.627 18.686 -21.474 1.00 25.84 107 GLU A CA 1
ATOM 808 C C . GLU A 1 107 ? 34.651 19.857 -21.711 1.00 25.84 107 GLU A C 1
ATOM 810 O O . GLU A 1 107 ? 34.666 20.452 -22.785 1.00 25.84 107 GLU A O 1
ATOM 815 N N . GLU A 1 108 ? 33.901 20.285 -20.687 1.00 29.27 108 GLU A N 1
ATOM 816 C CA . GLU A 1 108 ? 33.470 21.689 -20.533 1.00 29.27 108 GLU A CA 1
ATOM 817 C C . GLU A 1 108 ? 33.580 22.110 -19.046 1.00 29.27 108 GLU A C 1
ATOM 819 O O . GLU A 1 108 ? 33.410 21.293 -18.138 1.00 29.27 108 GLU A O 1
ATOM 824 N N . GLU A 1 109 ? 33.951 23.374 -18.809 1.00 29.08 109 GLU A N 1
ATOM 825 C CA . GLU A 1 109 ? 34.714 23.837 -17.630 1.00 29.08 109 GLU A CA 1
ATOM 826 C C . GLU A 1 109 ? 33.919 24.100 -16.319 1.00 29.08 109 GLU A C 1
ATOM 828 O O . GLU A 1 109 ? 32.690 24.174 -16.281 1.00 29.08 109 GLU A O 1
ATOM 833 N N . GLU A 1 110 ? 34.662 24.261 -15.212 1.00 29.08 110 GLU A N 1
ATOM 834 C CA . GLU A 1 110 ? 34.174 24.470 -13.835 1.00 29.08 110 GLU A CA 1
ATOM 835 C C . GLU A 1 110 ? 33.625 25.889 -13.535 1.00 29.08 110 GLU A C 1
ATOM 837 O O . GLU A 1 110 ? 34.145 26.887 -14.029 1.00 29.08 110 GLU A O 1
ATOM 842 N N . GLU A 1 111 ? 32.710 26.010 -12.556 1.00 28.19 111 GLU A N 1
ATOM 843 C CA . GLU A 1 111 ? 32.692 27.175 -11.643 1.00 28.19 111 GLU A CA 1
ATOM 844 C C . GLU A 1 111 ? 32.328 26.768 -10.190 1.00 28.19 111 GLU A C 1
ATOM 846 O O . GLU A 1 111 ? 31.746 25.713 -9.927 1.00 28.19 111 GLU A O 1
ATOM 851 N N . GLU A 1 112 ? 32.751 27.591 -9.226 1.00 28.53 112 GLU A N 1
ATOM 852 C CA . GLU A 1 112 ? 33.186 27.208 -7.873 1.00 28.53 112 GLU A CA 1
ATOM 853 C C . GLU A 1 112 ? 32.072 26.975 -6.814 1.00 28.53 112 GLU A C 1
ATOM 855 O O . GLU A 1 112 ? 30.981 27.547 -6.841 1.00 28.53 112 GLU A O 1
ATOM 860 N N . ALA A 1 113 ? 32.378 26.160 -5.795 1.00 30.88 113 ALA A N 1
ATOM 861 C CA . ALA A 1 113 ? 31.479 25.813 -4.683 1.00 30.88 113 ALA A CA 1
ATOM 862 C C . ALA A 1 113 ? 31.715 26.645 -3.399 1.00 30.88 113 ALA A C 1
ATOM 864 O O . ALA A 1 113 ? 32.776 27.241 -3.220 1.00 30.88 113 ALA A O 1
ATOM 865 N N . PRO A 1 114 ? 30.814 26.555 -2.392 1.00 31.28 114 PRO A N 1
ATOM 866 C CA . PRO A 1 114 ? 31.231 26.777 -1.005 1.00 31.28 114 PRO A CA 1
ATOM 867 C C . PRO A 1 114 ? 30.906 25.622 -0.032 1.00 31.28 114 PRO A C 1
ATOM 869 O O . PRO A 1 114 ? 29.784 25.451 0.437 1.00 31.28 114 PRO A O 1
ATOM 872 N N . ARG A 1 115 ? 31.977 24.911 0.352 1.00 28.81 115 ARG A N 1
ATOM 873 C CA . ARG A 1 115 ? 32.338 24.424 1.708 1.00 28.81 115 ARG A CA 1
ATOM 874 C C . ARG A 1 115 ? 31.262 23.741 2.581 1.00 28.81 115 ARG A C 1
ATOM 876 O O . ARG A 1 115 ? 30.439 24.376 3.235 1.00 28.81 115 ARG A O 1
ATOM 883 N N . THR A 1 116 ? 31.428 22.430 2.755 1.00 27.92 116 THR A N 1
ATOM 884 C CA . THR A 1 116 ? 30.767 21.608 3.783 1.00 27.92 116 THR A CA 1
ATOM 885 C C . THR A 1 116 ? 31.411 21.756 5.176 1.00 27.92 116 THR A C 1
ATOM 887 O O . THR A 1 116 ? 32.629 21.913 5.279 1.00 27.92 116 THR A O 1
ATOM 890 N N . PRO A 1 117 ? 30.647 21.626 6.281 1.00 29.64 117 PRO A N 1
ATOM 891 C CA . PRO A 1 117 ? 31.213 21.368 7.600 1.00 29.64 117 PRO A CA 1
ATOM 892 C C . PRO A 1 117 ? 31.461 19.863 7.808 1.00 29.64 117 PRO A C 1
ATOM 894 O O . PRO A 1 117 ? 30.572 19.030 7.628 1.00 29.64 117 PRO A O 1
ATOM 897 N N . SER A 1 118 ? 32.676 19.519 8.231 1.00 34.22 118 SER A N 1
ATOM 898 C CA . SER A 1 118 ? 33.082 18.158 8.610 1.00 34.22 118 SER A CA 1
ATOM 899 C C . SER A 1 118 ? 32.369 17.663 9.877 1.00 34.22 1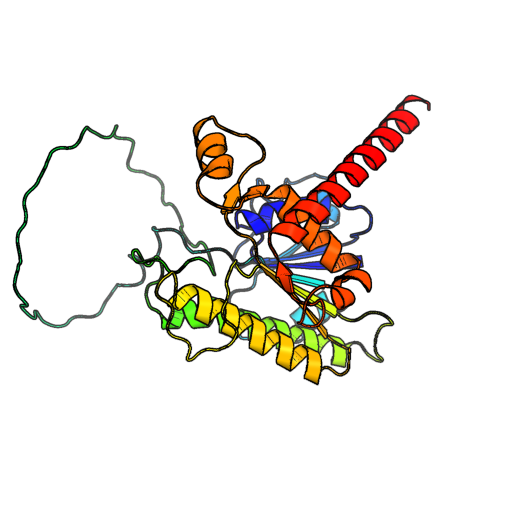18 SER A C 1
ATOM 901 O O . SER A 1 118 ? 32.269 18.412 10.852 1.00 34.22 118 SER A O 1
ATOM 903 N N . ARG A 1 119 ? 31.968 16.379 9.921 1.00 28.30 119 ARG A N 1
ATOM 904 C CA . ARG A 1 119 ? 31.749 15.667 11.193 1.00 28.30 119 ARG A CA 1
ATOM 905 C C . ARG A 1 119 ? 31.959 14.145 11.109 1.00 28.30 119 ARG A C 1
ATOM 907 O O . ARG A 1 119 ? 31.181 13.428 10.498 1.00 28.30 119 ARG A O 1
ATOM 914 N N . ASN A 1 120 ? 32.991 13.709 11.832 1.00 26.80 120 ASN A N 1
ATOM 915 C CA . ASN A 1 120 ? 33.273 12.405 12.454 1.00 26.80 120 ASN A CA 1
ATOM 916 C C . ASN A 1 120 ? 33.086 11.093 11.662 1.00 26.80 120 ASN A C 1
ATOM 918 O O . ASN A 1 120 ? 31.987 10.579 11.480 1.00 26.80 120 ASN A O 1
ATOM 922 N N . LYS A 1 121 ? 34.231 10.444 11.400 1.00 32.69 121 LYS A N 1
ATOM 923 C CA . LYS A 1 121 ? 34.354 8.983 11.265 1.00 32.69 121 LYS A CA 1
ATOM 924 C C . LYS A 1 121 ? 33.971 8.309 12.595 1.00 32.69 121 LYS A C 1
ATOM 926 O O . LYS A 1 121 ? 34.437 8.783 13.630 1.00 32.69 121 LYS A O 1
ATOM 931 N N . GLY A 1 122 ? 33.242 7.185 12.570 1.00 31.91 122 GLY A N 1
ATOM 932 C CA . GLY A 1 122 ? 33.210 6.276 13.731 1.00 31.91 122 GLY A CA 1
ATOM 933 C C . GLY A 1 122 ? 31.898 5.602 14.153 1.00 31.91 122 GLY A C 1
ATOM 934 O O . GLY A 1 122 ? 31.795 5.296 15.332 1.00 31.91 122 GLY A O 1
ATOM 935 N N . GLU A 1 123 ? 30.936 5.313 13.267 1.00 25.67 123 GLU A N 1
ATOM 936 C CA . GLU A 1 123 ? 29.838 4.369 13.575 1.00 25.67 123 GLU A CA 1
ATOM 937 C C . GLU A 1 123 ? 29.528 3.459 12.364 1.00 25.67 123 GLU A C 1
ATOM 939 O O . GLU A 1 123 ? 29.455 3.958 11.235 1.00 25.67 123 GLU A O 1
ATOM 944 N N . PRO A 1 124 ? 29.343 2.133 12.545 1.00 25.44 124 PRO A N 1
ATOM 945 C CA . PRO A 1 124 ? 29.037 1.215 11.450 1.00 25.44 124 PRO A CA 1
ATOM 946 C C . PRO A 1 124 ? 27.549 1.287 11.077 1.00 25.44 124 PRO A C 1
ATOM 948 O O . PRO A 1 124 ? 26.719 0.516 11.556 1.00 25.44 124 PRO A O 1
ATOM 951 N N . LEU A 1 125 ? 27.202 2.217 10.185 1.00 27.39 125 LEU A N 1
ATOM 952 C CA . LEU A 1 125 ? 25.843 2.347 9.656 1.00 27.39 125 LEU A CA 1
ATOM 953 C C . LEU A 1 125 ? 25.507 1.189 8.696 1.00 27.39 125 LEU A C 1
ATOM 955 O O . LEU A 1 125 ? 25.830 1.209 7.498 1.00 27.39 125 LEU A O 1
ATOM 959 N N . THR A 1 126 ? 24.824 0.182 9.246 1.00 26.56 126 THR A N 1
ATOM 960 C CA . THR A 1 126 ? 24.153 -0.895 8.510 1.00 26.56 126 THR A CA 1
ATOM 961 C C . THR A 1 126 ? 23.026 -0.299 7.668 1.00 26.56 126 THR A C 1
ATOM 963 O O . THR A 1 126 ? 22.067 0.302 8.166 1.00 26.56 126 THR A O 1
ATOM 966 N N . ALA A 1 127 ? 23.178 -0.386 6.352 1.00 31.73 127 ALA A N 1
ATOM 967 C CA . ALA A 1 127 ? 22.381 0.391 5.419 1.00 31.73 127 ALA A CA 1
ATOM 968 C C . ALA A 1 127 ? 21.667 -0.522 4.428 1.00 31.73 127 ALA A C 1
ATOM 970 O O . ALA A 1 127 ? 22.123 -0.622 3.306 1.00 31.73 127 ALA A O 1
ATOM 971 N N . ASP A 1 128 ? 20.535 -1.115 4.825 1.00 33.97 128 ASP A N 1
ATOM 972 C CA . ASP A 1 128 ? 19.695 -1.931 3.930 1.00 33.97 128 ASP A CA 1
ATOM 973 C C . ASP A 1 128 ? 18.255 -1.387 3.836 1.00 33.97 128 ASP A C 1
ATOM 975 O O . ASP A 1 128 ? 17.377 -1.708 4.645 1.00 33.97 128 ASP A O 1
ATOM 979 N N . ARG A 1 129 ? 18.003 -0.488 2.871 1.00 39.84 129 ARG A N 1
ATOM 980 C CA . ARG A 1 129 ? 16.772 0.327 2.724 1.00 39.84 129 ARG A CA 1
ATOM 981 C C . ARG A 1 129 ? 16.647 0.789 1.257 1.00 39.84 129 ARG A C 1
ATOM 983 O O . ARG A 1 129 ? 17.530 1.509 0.802 1.00 39.84 129 ARG A O 1
ATOM 990 N N . CYS A 1 130 ? 15.625 0.499 0.441 1.00 36.03 130 CYS A N 1
ATOM 991 C CA . CYS A 1 130 ? 14.299 -0.142 0.525 1.00 36.03 130 CYS A CA 1
ATOM 992 C C . CYS A 1 130 ? 13.927 -0.648 -0.911 1.00 36.03 130 CYS A C 1
ATOM 994 O O . CYS A 1 130 ? 14.835 -0.913 -1.691 1.00 36.03 130 CYS A O 1
ATOM 996 N N . ILE A 1 131 ? 12.644 -0.810 -1.281 1.00 40.19 131 ILE A N 1
ATOM 997 C CA . ILE A 1 131 ? 12.174 -1.311 -2.600 1.00 40.19 131 ILE A CA 1
ATOM 998 C C . ILE A 1 131 ? 11.149 -0.321 -3.204 1.00 40.19 131 ILE A C 1
ATOM 1000 O O . ILE A 1 131 ? 10.153 -0.085 -2.547 1.00 40.19 131 ILE A O 1
ATOM 1004 N N . GLY A 1 132 ? 11.338 0.207 -4.431 1.00 44.31 132 GLY A N 1
ATOM 1005 C CA . GLY A 1 132 ? 10.309 0.800 -5.329 1.00 44.31 132 GLY A CA 1
ATOM 1006 C C . GLY A 1 132 ? 10.140 2.332 -5.364 1.00 44.31 132 GLY A C 1
ATOM 1007 O O . GLY A 1 132 ? 9.605 2.930 -4.451 1.00 44.31 132 GLY A O 1
ATOM 1008 N N . GLY A 1 133 ? 10.493 3.032 -6.448 1.00 50.06 133 GLY A N 1
ATOM 1009 C CA . GLY A 1 133 ? 10.260 4.492 -6.502 1.00 50.06 133 GLY A CA 1
ATOM 1010 C C . GLY A 1 133 ? 10.363 5.123 -7.885 1.00 50.06 133 GLY A C 1
ATOM 1011 O O . GLY A 1 133 ? 9.986 4.501 -8.877 1.00 50.06 133 GLY A O 1
ATOM 1012 N N . ARG A 1 134 ? 10.821 6.381 -7.965 1.00 53.62 134 ARG A N 1
ATOM 1013 C CA . ARG A 1 134 ? 11.074 7.045 -9.256 1.00 53.62 134 ARG A CA 1
ATOM 1014 C C . ARG A 1 134 ? 12.395 6.560 -9.856 1.00 53.62 134 ARG A C 1
ATOM 1016 O O . ARG A 1 134 ? 13.414 6.545 -9.175 1.00 53.62 134 ARG A O 1
ATOM 1023 N N . HIS A 1 135 ? 12.358 6.249 -11.144 1.00 49.22 135 HIS A N 1
ATOM 1024 C CA . HIS A 1 135 ? 13.513 6.097 -12.020 1.00 49.22 135 HIS A CA 1
ATOM 1025 C C . HIS A 1 135 ? 13.641 7.377 -12.866 1.00 49.22 135 HIS A C 1
ATOM 1027 O O . HIS A 1 135 ? 12.954 7.546 -13.879 1.00 49.22 135 HIS A O 1
ATOM 1033 N N . THR A 1 136 ? 14.467 8.311 -12.393 1.00 46.41 136 THR A N 1
ATOM 1034 C CA . THR A 1 136 ? 14.859 9.570 -13.063 1.00 46.41 136 THR A CA 1
ATOM 1035 C C . THR A 1 136 ? 16.258 9.442 -13.681 1.00 46.41 136 THR A C 1
ATOM 1037 O O . THR A 1 136 ? 16.884 8.402 -13.510 1.00 46.41 136 THR A O 1
ATOM 1040 N N . GLN A 1 137 ? 16.747 10.464 -14.401 1.00 41.28 137 GLN A N 1
ATOM 1041 C CA . GLN A 1 137 ? 18.068 10.443 -15.066 1.00 41.28 137 GLN A CA 1
ATOM 1042 C C . GLN A 1 137 ? 19.236 10.140 -14.111 1.00 41.28 137 GLN A C 1
ATOM 1044 O O . GLN A 1 137 ? 20.165 9.446 -14.496 1.00 41.28 137 GLN A O 1
ATOM 1049 N N . THR A 1 138 ? 19.148 10.546 -12.843 1.00 43.06 138 THR A N 1
ATOM 1050 C CA . THR A 1 138 ? 19.972 9.983 -11.765 1.00 43.06 138 THR A CA 1
ATOM 1051 C C . THR A 1 138 ? 19.289 8.737 -11.198 1.00 43.06 138 THR A C 1
ATOM 1053 O O . THR A 1 138 ? 18.536 8.798 -10.217 1.00 43.06 138 THR A O 1
ATOM 1056 N N . SER A 1 139 ? 19.491 7.599 -11.866 1.00 49.75 139 SER A N 1
ATOM 1057 C CA . SER A 1 139 ? 18.953 6.314 -11.416 1.00 49.75 139 SER A CA 1
ATOM 1058 C C . SER A 1 139 ? 19.568 5.934 -10.068 1.00 49.75 139 SER A C 1
ATOM 1060 O O . SER A 1 139 ? 20.777 5.784 -9.944 1.00 49.75 139 SER A O 1
ATOM 1062 N N . ARG A 1 140 ? 18.728 5.750 -9.044 1.00 61.38 140 ARG A N 1
ATOM 1063 C CA . ARG A 1 140 ? 19.138 5.161 -7.752 1.00 61.38 140 ARG A CA 1
ATOM 1064 C C . ARG A 1 140 ? 19.090 3.628 -7.767 1.00 61.38 140 ARG A C 1
ATOM 1066 O O . ARG A 1 140 ? 19.187 3.007 -6.712 1.00 61.38 140 ARG A O 1
ATOM 1073 N N . TRP A 1 141 ? 18.848 3.050 -8.939 1.00 63.31 141 TRP A N 1
ATOM 1074 C CA . TRP A 1 141 ? 18.718 1.621 -9.183 1.00 63.31 141 TRP A CA 1
ATOM 1075 C C . TRP A 1 141 ? 19.977 1.122 -9.886 1.00 63.31 141 TRP A C 1
ATOM 1077 O O . TRP A 1 141 ? 20.349 1.763 -10.871 1.00 63.31 141 TRP A O 1
ATOM 1087 N N . PRO A 1 142 ? 20.592 0.011 -9.430 1.00 69.06 142 PRO A N 1
ATOM 1088 C CA . PRO A 1 142 ? 21.759 -0.567 -10.094 1.00 69.06 142 PRO A CA 1
ATOM 1089 C C . PRO A 1 142 ? 21.481 -0.880 -11.566 1.00 69.06 142 PRO A C 1
ATOM 1091 O O . PRO A 1 142 ? 22.272 -0.530 -12.431 1.00 69.06 142 PRO A O 1
ATOM 1094 N N . THR A 1 143 ? 20.311 -1.462 -11.859 1.00 79.06 143 THR A N 1
ATOM 1095 C CA . THR A 1 143 ? 19.890 -1.798 -13.223 1.00 79.06 143 THR A CA 1
ATOM 1096 C C . THR A 1 143 ? 18.405 -1.479 -13.472 1.00 79.06 143 THR A C 1
ATOM 1098 O O . THR A 1 143 ? 17.599 -1.462 -12.526 1.00 79.06 143 THR A O 1
ATOM 1101 N N . PRO A 1 144 ? 17.999 -1.239 -14.736 1.00 77.19 144 PRO A N 1
ATOM 1102 C CA . PRO A 1 144 ? 16.590 -1.173 -15.131 1.00 77.19 144 PRO A CA 1
ATOM 1103 C C . PRO A 1 144 ? 15.805 -2.451 -14.795 1.00 77.19 144 PRO A C 1
ATOM 1105 O O . PRO A 1 144 ? 14.621 -2.378 -14.462 1.00 77.19 144 PRO A O 1
ATOM 1108 N N . GLU A 1 145 ? 16.462 -3.609 -14.841 1.00 81.88 145 GLU A N 1
ATOM 1109 C CA . GLU A 1 145 ? 15.888 -4.927 -14.569 1.00 81.88 145 GLU A CA 1
ATOM 1110 C C . GLU A 1 145 ? 15.516 -5.064 -13.092 1.00 81.88 145 GLU A C 1
ATOM 1112 O O . GLU A 1 145 ? 14.388 -5.443 -12.786 1.00 81.88 145 GLU A O 1
ATOM 1117 N N . GLU A 1 146 ? 16.401 -4.673 -12.167 1.00 81.69 146 GLU A N 1
ATOM 1118 C CA . GLU A 1 146 ? 16.076 -4.681 -10.736 1.00 81.69 146 GLU A CA 1
ATOM 1119 C C . GLU A 1 146 ? 14.962 -3.666 -10.435 1.00 81.69 146 GLU A C 1
ATOM 1121 O O . GLU A 1 146 ? 14.063 -3.962 -9.651 1.00 81.69 146 GLU A O 1
ATOM 1126 N N . TYR A 1 147 ? 14.921 -2.513 -11.120 1.00 80.81 147 TYR A N 1
ATOM 1127 C CA . TYR A 1 147 ? 13.790 -1.584 -11.003 1.00 80.81 147 TYR A CA 1
ATOM 1128 C C . TYR A 1 147 ? 12.453 -2.200 -11.452 1.00 80.81 147 TYR A C 1
ATOM 1130 O O . TYR A 1 147 ? 11.425 -1.984 -10.793 1.00 80.81 147 TYR A O 1
ATOM 1138 N N . LEU A 1 148 ? 12.450 -2.958 -12.553 1.00 84.12 148 LEU A N 1
ATOM 1139 C CA . LEU A 1 148 ? 11.272 -3.672 -13.049 1.00 84.12 148 LEU A CA 1
ATOM 1140 C C . LEU A 1 148 ? 10.862 -4.797 -12.098 1.00 84.12 148 LEU A C 1
ATOM 1142 O O . LEU A 1 148 ? 9.704 -4.825 -11.693 1.00 84.12 148 LEU A O 1
ATOM 1146 N N . ARG A 1 149 ? 11.799 -5.633 -11.647 1.00 86.38 149 ARG A N 1
ATOM 1147 C CA . ARG A 1 149 ? 11.569 -6.705 -10.666 1.00 86.38 149 ARG A CA 1
ATOM 1148 C C . ARG A 1 149 ? 10.916 -6.186 -9.384 1.00 86.38 149 ARG A C 1
ATOM 1150 O O . ARG A 1 149 ? 9.913 -6.705 -8.899 1.00 86.38 149 ARG A O 1
ATOM 1157 N N . VAL A 1 150 ? 11.451 -5.084 -8.873 1.00 83.94 150 VAL A N 1
ATOM 1158 C CA . VAL A 1 150 ? 10.976 -4.383 -7.678 1.00 83.94 150 VAL A CA 1
ATOM 1159 C C . VAL A 1 150 ? 9.590 -3.765 -7.870 1.00 83.94 150 VAL A C 1
ATOM 1161 O O . VAL A 1 150 ? 8.760 -3.805 -6.960 1.00 83.94 150 VAL A O 1
ATOM 1164 N N . THR A 1 151 ? 9.339 -3.139 -9.020 1.00 84.81 151 THR A N 1
ATOM 1165 C CA . THR A 1 151 ? 8.118 -2.346 -9.251 1.00 84.81 151 THR A CA 1
ATOM 1166 C C . THR A 1 151 ? 6.961 -3.192 -9.777 1.00 84.81 151 THR A C 1
ATOM 1168 O O . THR A 1 151 ? 5.810 -2.952 -9.399 1.00 84.81 151 THR A O 1
ATOM 1171 N N . VAL A 1 152 ? 7.267 -4.165 -10.633 1.00 89.12 152 VAL A N 1
ATOM 1172 C CA . VAL A 1 152 ? 6.338 -5.060 -11.326 1.00 89.12 152 VAL A CA 1
ATOM 1173 C C . VAL A 1 152 ? 6.321 -6.413 -10.625 1.00 89.12 152 VAL A C 1
ATOM 1175 O O . VAL A 1 152 ? 5.331 -6.702 -9.960 1.00 89.12 152 VAL A O 1
ATOM 1178 N N . ASP A 1 153 ? 7.393 -7.204 -10.699 1.00 91.38 153 ASP A N 1
ATOM 1179 C CA . ASP A 1 153 ? 7.352 -8.630 -10.336 1.00 91.38 153 ASP A CA 1
ATOM 1180 C C . ASP A 1 153 ? 6.948 -8.857 -8.875 1.00 91.38 153 ASP A C 1
ATOM 1182 O O . ASP A 1 153 ? 6.040 -9.643 -8.617 1.00 91.38 153 ASP A O 1
ATOM 1186 N N . TYR A 1 154 ? 7.513 -8.109 -7.920 1.00 93.69 154 TYR A N 1
ATOM 1187 C CA . TYR A 1 154 ? 7.105 -8.195 -6.508 1.00 93.69 154 TYR A CA 1
ATOM 1188 C C . TYR A 1 154 ? 5.643 -7.770 -6.289 1.00 93.69 154 TYR A C 1
ATOM 1190 O O . TYR A 1 154 ? 4.944 -8.357 -5.462 1.00 93.69 154 TYR A O 1
ATOM 1198 N N . THR A 1 155 ? 5.151 -6.776 -7.038 1.00 93.94 155 THR A N 1
ATOM 1199 C CA . THR A 1 155 ? 3.745 -6.337 -6.976 1.00 93.94 155 THR A CA 1
ATOM 1200 C C . THR A 1 155 ? 2.810 -7.421 -7.525 1.00 93.94 155 THR A C 1
ATOM 1202 O O . THR A 1 155 ? 1.771 -7.704 -6.926 1.00 93.94 155 THR A O 1
ATOM 1205 N N . VAL A 1 156 ? 3.187 -8.058 -8.637 1.00 94.56 156 VAL A N 1
ATOM 1206 C CA . VAL A 1 156 ? 2.415 -9.126 -9.290 1.00 94.56 156 VAL A CA 1
ATOM 1207 C C . VAL A 1 156 ? 2.441 -10.411 -8.461 1.00 94.56 156 VAL A C 1
ATOM 1209 O O . VAL A 1 156 ? 1.387 -11.006 -8.242 1.00 94.56 156 VAL A O 1
ATOM 1212 N N . ALA A 1 157 ? 3.599 -10.800 -7.922 1.00 96.12 157 ALA A N 1
ATOM 1213 C CA . ALA A 1 157 ? 3.743 -11.939 -7.017 1.00 96.12 157 ALA A CA 1
ATOM 1214 C C . ALA A 1 157 ? 2.868 -11.774 -5.764 1.00 96.12 157 ALA A C 1
ATOM 1216 O O . ALA A 1 157 ? 2.151 -12.701 -5.385 1.00 96.12 157 ALA A O 1
ATOM 1217 N N . ALA A 1 158 ? 2.846 -10.574 -5.171 1.00 95.81 158 ALA A N 1
ATOM 1218 C CA . ALA A 1 158 ? 1.975 -10.261 -4.043 1.00 95.81 158 ALA A CA 1
ATOM 1219 C C . ALA A 1 158 ? 0.485 -10.371 -4.400 1.00 95.81 158 ALA A C 1
ATOM 1221 O O . ALA A 1 158 ? -0.276 -11.014 -3.675 1.00 95.81 158 ALA A O 1
ATOM 1222 N N . ALA A 1 159 ? 0.055 -9.778 -5.519 1.00 95.19 159 ALA A N 1
ATOM 1223 C CA . ALA A 1 159 ? -1.333 -9.858 -5.969 1.00 95.19 159 ALA A CA 1
ATOM 1224 C C . ALA A 1 159 ? -1.761 -11.313 -6.255 1.00 95.19 159 ALA A C 1
ATOM 1226 O O . ALA A 1 159 ? -2.838 -11.735 -5.824 1.00 95.19 159 ALA A O 1
ATOM 1227 N N . ALA A 1 160 ? -0.894 -12.110 -6.891 1.00 95.38 160 ALA A N 1
ATOM 1228 C CA . ALA A 1 160 ? -1.142 -13.524 -7.169 1.00 95.38 160 ALA A CA 1
ATOM 1229 C C . ALA A 1 160 ? -1.267 -14.336 -5.873 1.00 95.38 160 ALA A C 1
ATOM 1231 O O . ALA A 1 160 ? -2.200 -15.126 -5.713 1.00 95.38 160 ALA A O 1
ATOM 1232 N N . ALA A 1 161 ? -0.372 -14.098 -4.913 1.00 95.69 161 ALA A N 1
ATOM 1233 C CA . ALA A 1 161 ? -0.382 -14.757 -3.615 1.00 95.69 161 ALA A CA 1
ATOM 1234 C C . ALA A 1 161 ? -1.645 -14.435 -2.798 1.00 95.69 161 ALA A C 1
ATOM 1236 O O . ALA A 1 161 ? -2.262 -15.345 -2.243 1.00 95.69 161 ALA A O 1
ATOM 1237 N N . PHE A 1 162 ? -2.088 -13.174 -2.768 1.00 94.44 162 PHE A N 1
ATOM 1238 C CA . PHE A 1 162 ? -3.335 -12.804 -2.089 1.00 94.44 162 PHE A CA 1
ATOM 1239 C C . PHE A 1 162 ? -4.585 -13.316 -2.818 1.00 94.44 162 PHE A C 1
ATOM 1241 O O . PHE A 1 162 ? -5.551 -13.703 -2.162 1.00 94.44 162 PHE A O 1
ATOM 1248 N N . THR A 1 163 ? -4.559 -13.421 -4.149 1.00 92.44 163 THR A N 1
ATOM 1249 C CA . THR A 1 163 ? -5.633 -14.080 -4.913 1.00 92.44 163 THR A CA 1
ATOM 1250 C C . THR A 1 163 ? -5.716 -15.570 -4.568 1.00 92.44 163 THR A C 1
ATOM 1252 O O . THR A 1 163 ? -6.799 -16.072 -4.263 1.00 92.44 163 THR A O 1
ATOM 1255 N N . ARG A 1 164 ? -4.569 -16.267 -4.504 1.00 92.06 164 ARG A N 1
ATOM 1256 C CA . ARG A 1 164 ? -4.481 -17.668 -4.049 1.00 92.06 164 ARG A CA 1
ATOM 1257 C C . ARG A 1 164 ? -5.012 -17.827 -2.623 1.00 92.06 164 ARG A C 1
ATOM 1259 O O . ARG A 1 164 ? -5.826 -18.710 -2.374 1.00 92.06 164 ARG A O 1
ATOM 1266 N N . MET A 1 165 ? -4.614 -16.941 -1.709 1.00 91.44 165 MET A N 1
ATOM 1267 C CA . MET A 1 165 ? -5.085 -16.917 -0.318 1.00 91.44 165 MET A CA 1
ATOM 1268 C C . MET A 1 165 ? -6.614 -16.834 -0.220 1.00 91.44 165 MET A C 1
ATOM 1270 O O . MET A 1 165 ? -7.206 -17.546 0.587 1.00 91.44 165 MET A O 1
ATOM 1274 N N . MET A 1 166 ? -7.261 -16.014 -1.056 1.00 86.75 166 MET A N 1
ATOM 1275 C CA . MET A 1 166 ? -8.724 -15.916 -1.081 1.00 86.75 166 MET A CA 1
ATOM 1276 C C . MET A 1 166 ? -9.397 -17.189 -1.603 1.00 86.75 166 MET A C 1
ATOM 1278 O O . MET A 1 166 ? -10.421 -17.583 -1.054 1.00 86.75 166 MET A O 1
ATOM 1282 N N . GLY A 1 167 ? -8.805 -17.874 -2.588 1.00 81.81 167 GLY A N 1
ATOM 1283 C CA . GLY A 1 167 ? -9.278 -19.190 -3.038 1.00 81.81 167 GLY A CA 1
ATOM 1284 C C . GLY A 1 167 ? -9.130 -20.293 -1.978 1.00 81.81 167 GLY A C 1
ATOM 1285 O O . GLY A 1 167 ? -9.962 -21.1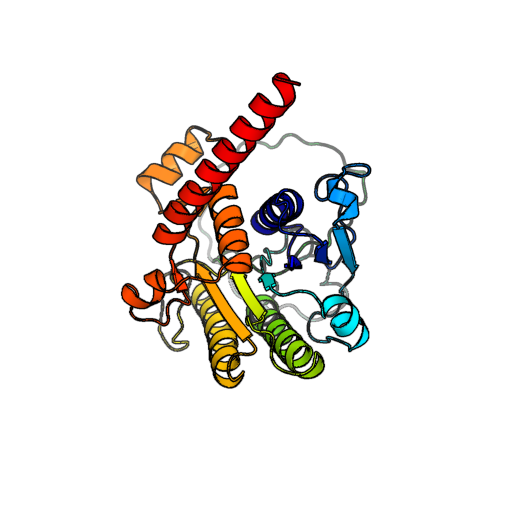92 -1.901 1.00 81.81 167 GLY A O 1
ATOM 1286 N N . LEU A 1 168 ? -8.106 -20.203 -1.122 1.00 78.44 168 LEU A N 1
ATOM 1287 C CA . LEU A 1 168 ? -7.881 -21.129 -0.002 1.00 78.44 168 LEU A CA 1
ATOM 1288 C C . LEU A 1 168 ? -8.782 -20.850 1.217 1.00 78.44 168 LEU A C 1
ATOM 1290 O O . LEU A 1 168 ? -8.980 -21.735 2.048 1.00 78.44 168 LEU A O 1
ATOM 1294 N N . ALA A 1 169 ? -9.328 -19.637 1.349 1.00 70.19 169 ALA A N 1
ATOM 1295 C CA . ALA A 1 169 ? -10.096 -19.208 2.521 1.00 70.19 169 ALA A CA 1
ATOM 1296 C C . ALA A 1 169 ? -11.546 -19.745 2.579 1.00 70.19 169 ALA A C 1
ATOM 1298 O O . ALA A 1 169 ? -12.240 -19.506 3.571 1.00 70.19 169 ALA A O 1
ATOM 1299 N N . GLY A 1 170 ? -11.999 -20.478 1.556 1.00 65.38 170 GLY A N 1
ATOM 1300 C CA . GLY A 1 170 ? -13.349 -21.041 1.460 1.00 65.38 170 GLY A CA 1
ATOM 1301 C C . GLY A 1 170 ? -14.257 -20.269 0.488 1.00 65.38 170 GLY A C 1
ATOM 1302 O O . GLY A 1 170 ? -13.752 -19.585 -0.402 1.00 65.38 170 GLY A O 1
ATOM 1303 N N . PRO A 1 171 ? -15.597 -20.391 0.598 1.00 59.19 171 PRO A N 1
ATOM 1304 C CA . PRO A 1 171 ? -16.518 -19.700 -0.304 1.00 59.19 171 PRO A CA 1
ATOM 1305 C C . PRO A 1 171 ? -16.333 -18.175 -0.227 1.00 59.19 171 PRO A C 1
ATOM 1307 O O . PRO A 1 171 ? -16.003 -17.655 0.845 1.00 59.19 171 PRO A O 1
ATOM 1310 N N . PRO A 1 172 ? -16.553 -17.444 -1.337 1.00 60.09 172 PRO A N 1
ATOM 1311 C CA . PRO A 1 172 ? -16.219 -16.030 -1.427 1.00 60.09 172 PRO A CA 1
ATOM 1312 C C . PRO A 1 172 ? -16.890 -15.213 -0.318 1.00 60.09 172 PRO A C 1
ATOM 1314 O O . PRO A 1 172 ? -18.110 -15.211 -0.148 1.00 60.09 172 PRO A O 1
ATOM 1317 N N . SER A 1 173 ? -16.054 -14.491 0.430 1.00 62.56 173 SER A N 1
ATOM 1318 C CA . SER A 1 173 ? -16.480 -13.439 1.351 1.00 62.56 173 SER A CA 1
ATOM 1319 C C . SER A 1 173 ? -17.389 -12.446 0.620 1.00 62.56 173 SER A C 1
ATOM 1321 O O . SER A 1 173 ? -17.109 -12.070 -0.514 1.00 62.56 173 SER A O 1
ATOM 1323 N N . ALA A 1 174 ? -18.427 -11.943 1.297 1.00 68.06 174 ALA A N 1
ATOM 1324 C CA . ALA A 1 174 ? -19.363 -10.949 0.750 1.00 68.06 174 ALA A CA 1
ATOM 1325 C C . ALA A 1 174 ? -18.708 -9.617 0.304 1.00 68.06 174 ALA A C 1
ATOM 1327 O O . ALA A 1 174 ? -19.379 -8.759 -0.263 1.00 68.06 174 ALA A O 1
ATOM 1328 N N . ALA A 1 175 ? -17.412 -9.433 0.571 1.00 80.19 175 ALA A N 1
ATOM 1329 C CA . ALA A 1 175 ? -16.579 -8.384 -0.005 1.00 80.19 175 ALA A CA 1
ATOM 1330 C C . ALA A 1 175 ? -15.243 -8.974 -0.513 1.00 80.19 175 ALA A C 1
ATOM 1332 O O . ALA A 1 175 ? -14.691 -9.845 0.179 1.00 80.19 175 ALA A O 1
ATOM 1333 N N . PRO A 1 176 ? -14.713 -8.477 -1.653 1.00 88.38 176 PRO A N 1
ATOM 1334 C CA . PRO A 1 176 ? -13.436 -8.901 -2.234 1.00 88.38 176 PRO A CA 1
ATOM 1335 C C . PRO A 1 176 ? -12.241 -8.528 -1.349 1.00 88.38 176 PRO A C 1
ATOM 1337 O O . PRO A 1 176 ? -12.327 -7.638 -0.496 1.00 88.38 176 PRO A O 1
ATOM 1340 N N . PHE A 1 177 ? -11.093 -9.161 -1.596 1.00 93.00 177 PHE A N 1
ATOM 1341 C CA . PHE A 1 177 ? -9.814 -8.686 -1.071 1.00 93.00 177 PHE A CA 1
ATOM 1342 C C . PHE A 1 177 ? -9.329 -7.484 -1.882 1.00 93.00 177 PHE A C 1
ATOM 1344 O O . PHE A 1 177 ? -9.221 -7.566 -3.103 1.00 93.00 177 PHE A O 1
ATOM 1351 N N . ARG A 1 178 ? -9.003 -6.370 -1.221 1.00 95.12 178 ARG A N 1
ATOM 1352 C CA . ARG A 1 178 ? -8.618 -5.127 -1.910 1.00 95.12 178 ARG A CA 1
ATOM 1353 C C . ARG A 1 178 ? -7.113 -4.944 -2.006 1.00 95.12 178 ARG A C 1
ATOM 1355 O O . ARG A 1 178 ? -6.448 -4.789 -0.985 1.00 95.12 178 ARG A O 1
ATOM 1362 N N . PHE A 1 179 ? -6.570 -4.876 -3.214 1.00 96.62 179 PHE A N 1
ATOM 1363 C CA . PHE A 1 179 ? -5.156 -4.580 -3.434 1.00 96.62 179 PHE A CA 1
ATOM 1364 C C . PHE A 1 179 ? -4.987 -3.108 -3.826 1.00 96.62 179 PHE A C 1
ATOM 1366 O O . PHE A 1 179 ? -5.222 -2.722 -4.968 1.00 96.62 179 PHE A O 1
ATOM 1373 N N . VAL A 1 180 ? -4.609 -2.267 -2.860 1.00 96.75 180 VAL A N 1
ATOM 1374 C CA . VAL A 1 180 ? -4.442 -0.818 -3.036 1.00 96.75 180 VAL A CA 1
ATOM 1375 C C . VAL A 1 180 ? -2.976 -0.514 -3.355 1.00 96.75 180 VAL A C 1
ATOM 1377 O O . VAL A 1 180 ? -2.128 -0.446 -2.462 1.00 96.75 180 VAL A O 1
ATOM 1380 N N . TYR A 1 181 ? -2.679 -0.333 -4.640 1.00 95.38 181 TYR A N 1
ATOM 1381 C CA . TYR A 1 181 ? -1.341 -0.083 -5.169 1.00 95.38 181 TYR A CA 1
ATOM 1382 C C . TYR A 1 181 ? -1.002 1.414 -5.187 1.00 95.38 181 TYR A C 1
ATOM 1384 O O . TYR A 1 181 ? -1.681 2.207 -5.845 1.00 95.38 181 TYR A O 1
ATOM 1392 N N . CYS A 1 182 ? 0.076 1.817 -4.503 1.00 91.88 182 CYS A N 1
ATOM 1393 C CA . CYS A 1 182 ? 0.625 3.170 -4.602 1.00 91.88 182 CYS A CA 1
ATOM 1394 C C . CYS A 1 182 ? 1.420 3.323 -5.911 1.00 91.88 182 CYS A C 1
ATOM 1396 O O . CYS A 1 182 ? 2.637 3.115 -5.981 1.00 91.88 182 CYS A O 1
ATOM 1398 N N . SER A 1 183 ? 0.711 3.703 -6.969 1.00 87.88 183 SER A N 1
ATOM 1399 C CA . SER A 1 183 ? 1.260 3.958 -8.295 1.00 87.88 183 SER A CA 1
ATOM 1400 C C . SER A 1 183 ? 1.938 5.339 -8.351 1.00 87.88 183 SER A C 1
ATOM 1402 O O . SER A 1 183 ? 2.780 5.661 -7.511 1.00 87.88 183 SER A O 1
ATOM 1404 N N . GLY A 1 184 ? 1.665 6.131 -9.379 1.00 80.25 184 GLY A N 1
ATOM 1405 C CA . GLY A 1 184 ? 2.182 7.473 -9.582 1.00 80.25 184 GLY A CA 1
ATOM 1406 C C . GLY A 1 184 ? 1.445 8.136 -10.734 1.00 80.25 184 GLY A C 1
ATOM 1407 O O . GLY A 1 184 ? 0.876 7.460 -11.594 1.00 80.25 184 GLY A O 1
ATOM 1408 N N . ASP A 1 185 ? 1.420 9.462 -10.731 1.00 72.88 185 ASP A N 1
ATOM 1409 C CA . ASP A 1 185 ? 0.748 10.212 -11.783 1.00 72.88 185 ASP A CA 1
ATOM 1410 C C . ASP A 1 185 ? 1.290 9.894 -13.189 1.00 72.88 185 ASP A C 1
ATOM 1412 O O . ASP A 1 185 ? 2.466 9.573 -13.383 1.00 72.88 185 ASP A O 1
ATOM 1416 N N . ALA A 1 186 ? 0.386 9.960 -14.166 1.00 69.12 186 ALA A N 1
ATOM 1417 C CA . ALA A 1 186 ? 0.616 9.645 -15.572 1.00 69.12 186 ALA A CA 1
ATOM 1418 C C . ALA A 1 186 ? 1.208 8.245 -15.875 1.00 69.12 186 ALA A C 1
ATOM 1420 O O . ALA A 1 186 ? 1.770 8.061 -16.960 1.00 69.12 186 ALA A O 1
ATOM 1421 N N . ALA A 1 187 ? 1.081 7.257 -14.975 1.00 67.81 187 ALA A N 1
ATOM 1422 C CA . ALA A 1 187 ? 1.408 5.856 -15.272 1.00 67.81 187 ALA A CA 1
ATOM 1423 C C . ALA A 1 187 ? 0.714 5.382 -16.568 1.00 67.81 187 ALA A C 1
ATOM 1425 O O . ALA A 1 187 ? -0.459 5.681 -16.811 1.00 67.81 187 ALA A O 1
ATOM 1426 N N . GLU A 1 188 ? 1.473 4.705 -17.430 1.00 72.06 188 GLU A N 1
ATOM 1427 C CA . GLU A 1 188 ? 1.094 4.433 -18.817 1.00 72.06 188 GLU A CA 1
ATOM 1428 C C . GLU A 1 188 ? 0.785 2.947 -19.003 1.00 72.06 188 GLU A C 1
ATOM 1430 O O . GLU A 1 188 ? 1.683 2.106 -18.987 1.00 72.06 188 GLU A O 1
ATOM 1435 N N . LEU A 1 189 ? -0.501 2.636 -19.177 1.00 73.38 189 LEU A N 1
ATOM 1436 C CA . LEU A 1 189 ? -1.014 1.270 -19.321 1.00 73.38 189 LEU A CA 1
ATOM 1437 C C . LEU A 1 189 ? -0.681 0.651 -20.690 1.00 73.38 189 LEU A C 1
ATOM 1439 O O . LEU A 1 189 ? -0.931 -0.541 -20.895 1.00 73.38 189 LEU A O 1
ATOM 1443 N N . VAL A 1 190 ? -0.175 1.445 -21.639 1.00 69.31 190 VAL A N 1
ATOM 1444 C CA . VAL A 1 190 ? 0.212 1.014 -22.988 1.00 69.31 190 VAL A CA 1
ATOM 1445 C C . VAL A 1 190 ? 1.740 1.027 -23.118 1.00 69.31 190 VAL A C 1
ATOM 1447 O O . VAL A 1 190 ? 2.355 2.050 -23.412 1.00 69.31 190 VAL A O 1
ATOM 1450 N N . TYR A 1 191 ? 2.364 -0.135 -22.902 1.00 62.28 191 TYR A N 1
ATOM 1451 C CA . TYR A 1 191 ? 3.822 -0.279 -22.766 1.00 62.28 191 TYR A CA 1
ATOM 1452 C C . TYR A 1 191 ? 4.648 0.281 -23.942 1.00 62.28 191 TYR A C 1
ATOM 1454 O O . TYR A 1 191 ? 5.733 0.824 -23.730 1.00 62.28 191 TYR A O 1
ATOM 1462 N N . ASN A 1 192 ? 4.147 0.173 -25.178 1.00 63.69 192 ASN A N 1
ATOM 1463 C CA . ASN A 1 192 ? 4.868 0.595 -26.385 1.00 63.69 192 ASN A CA 1
ATOM 1464 C C . ASN A 1 192 ? 4.780 2.105 -26.683 1.00 63.69 192 ASN A C 1
ATOM 1466 O O . ASN A 1 192 ? 5.337 2.561 -27.682 1.00 63.69 192 ASN A O 1
ATOM 1470 N N . ARG A 1 193 ? 4.098 2.898 -25.847 1.00 61.53 193 ARG A N 1
ATOM 1471 C CA . ARG A 1 193 ? 3.970 4.337 -26.077 1.00 61.53 193 ARG A CA 1
ATOM 1472 C C . ARG A 1 193 ? 5.281 5.053 -25.746 1.00 61.53 193 ARG A C 1
ATOM 1474 O O . ARG A 1 193 ? 5.778 4.970 -24.623 1.00 61.53 193 ARG A O 1
ATOM 1481 N N . SER A 1 194 ? 5.820 5.799 -26.710 1.00 55.50 194 SER A N 1
ATOM 1482 C CA . SER A 1 194 ? 6.949 6.700 -26.457 1.00 55.50 194 SER A CA 1
ATOM 1483 C C . SER A 1 194 ? 6.510 7.863 -25.560 1.00 55.50 194 SER A C 1
ATOM 1485 O O . SER A 1 194 ? 5.442 8.445 -25.759 1.00 55.50 194 SER A O 1
ATOM 1487 N N . LEU A 1 195 ? 7.323 8.185 -24.551 1.00 67.25 195 LEU A N 1
ATOM 1488 C CA . LEU A 1 195 ? 7.031 9.185 -23.525 1.00 67.25 195 LEU A CA 1
ATOM 1489 C C . LEU A 1 195 ? 8.263 10.064 -23.292 1.00 67.25 195 LEU A C 1
ATOM 1491 O O . LEU A 1 195 ? 9.257 9.599 -22.738 1.00 67.25 195 LEU A O 1
ATOM 1495 N N . CYS A 1 196 ? 8.166 11.349 -23.637 1.00 49.34 196 CYS A N 1
ATOM 1496 C CA . CYS A 1 196 ? 9.249 12.327 -23.469 1.00 49.34 196 CYS A CA 1
ATOM 1497 C C . CYS A 1 196 ? 9.612 12.627 -22.001 1.00 49.34 196 CYS A C 1
ATOM 1499 O O . CYS A 1 196 ? 10.726 13.052 -21.721 1.00 49.34 196 CYS A O 1
ATOM 1501 N N . ILE A 1 197 ? 8.693 12.403 -21.053 1.00 60.84 197 ILE A N 1
ATOM 1502 C CA . ILE A 1 197 ? 8.888 12.690 -19.624 1.00 60.84 197 ILE A CA 1
ATOM 1503 C C . ILE A 1 197 ? 8.623 11.426 -18.803 1.00 60.84 197 ILE A C 1
ATOM 1505 O O . ILE A 1 197 ? 7.529 10.856 -18.867 1.00 60.84 197 ILE A O 1
ATOM 1509 N N . MET A 1 198 ? 9.618 11.028 -17.996 1.00 60.88 198 MET A N 1
ATOM 1510 C CA . MET A 1 198 ? 9.581 9.902 -17.045 1.00 60.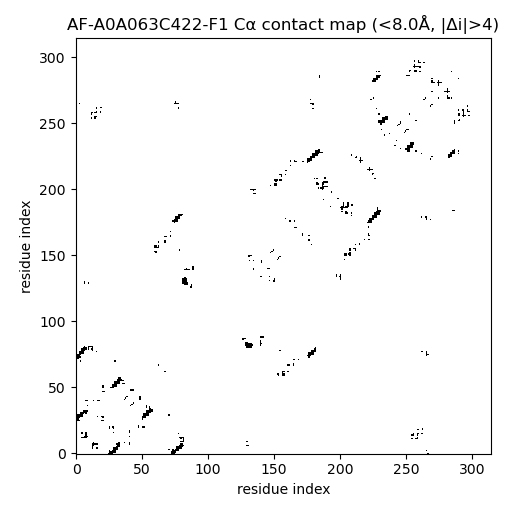88 198 MET A CA 1
ATOM 1511 C C . MET A 1 198 ? 9.194 8.534 -17.653 1.00 60.88 198 MET A C 1
ATOM 1513 O O . MET A 1 198 ? 8.606 7.692 -16.970 1.00 60.88 198 MET A O 1
ATOM 1517 N N . GLY A 1 199 ? 9.537 8.290 -18.922 1.00 70.12 199 GLY A N 1
ATOM 1518 C CA . GLY A 1 199 ? 9.144 7.088 -19.670 1.00 70.12 199 GLY A CA 1
ATOM 1519 C C . GLY A 1 199 ? 9.376 5.741 -18.959 1.00 70.12 199 GLY A C 1
ATOM 1520 O O . GLY A 1 199 ? 8.431 4.952 -18.892 1.00 70.12 199 GLY A O 1
ATOM 1521 N N . PRO A 1 200 ? 10.564 5.450 -18.386 1.00 73.81 200 PRO A N 1
ATOM 1522 C CA . PRO A 1 200 ? 10.809 4.200 -17.655 1.00 73.81 200 PRO A CA 1
ATOM 1523 C C . PRO A 1 200 ? 9.898 4.026 -16.430 1.00 73.81 200 PRO A C 1
ATOM 1525 O O . PRO A 1 200 ? 9.211 3.014 -16.316 1.00 73.81 200 PRO A O 1
ATOM 1528 N N . THR A 1 201 ? 9.799 5.047 -15.568 1.00 73.81 201 THR A N 1
ATOM 1529 C CA . THR A 1 201 ? 8.929 5.023 -14.371 1.00 73.81 201 THR A CA 1
ATOM 1530 C C . THR A 1 201 ? 7.461 4.795 -14.739 1.00 73.81 201 THR A C 1
ATOM 1532 O O . THR A 1 201 ? 6.768 3.998 -14.107 1.00 73.81 201 THR A O 1
ATOM 1535 N N . ARG A 1 202 ? 6.971 5.514 -15.757 1.00 79.56 202 ARG A N 1
ATOM 1536 C CA . ARG A 1 202 ? 5.558 5.490 -16.158 1.00 79.56 202 ARG A CA 1
ATOM 1537 C C . ARG A 1 202 ? 5.164 4.155 -16.785 1.00 79.56 202 ARG A C 1
ATOM 1539 O O . ARG A 1 202 ? 4.076 3.671 -16.482 1.00 79.56 202 ARG A O 1
ATOM 1546 N N . ARG A 1 203 ? 6.051 3.548 -17.584 1.00 82.31 203 ARG A N 1
ATOM 1547 C CA . ARG A 1 203 ? 5.859 2.200 -18.146 1.00 82.31 203 ARG A CA 1
ATOM 1548 C C . ARG A 1 203 ? 5.956 1.110 -17.080 1.00 82.31 203 ARG A C 1
ATOM 1550 O O . ARG A 1 203 ? 5.102 0.236 -17.067 1.00 82.31 203 ARG A O 1
ATOM 1557 N N . ALA A 1 204 ? 6.916 1.179 -16.154 1.00 83.19 204 ALA A N 1
ATOM 1558 C CA . ALA A 1 204 ? 7.033 0.199 -15.068 1.00 83.19 204 ALA A CA 1
ATOM 1559 C C . ALA A 1 204 ? 5.790 0.201 -14.160 1.00 83.19 204 ALA A C 1
ATOM 1561 O O . ALA A 1 204 ? 5.178 -0.842 -13.939 1.00 83.19 204 ALA A O 1
ATOM 1562 N N . LYS A 1 205 ? 5.350 1.381 -13.696 1.00 85.62 205 LYS A N 1
ATOM 1563 C CA . LYS A 1 205 ? 4.130 1.497 -12.879 1.00 85.62 205 LYS A CA 1
ATOM 1564 C C . LYS A 1 205 ? 2.863 1.106 -13.644 1.00 85.62 205 LYS A C 1
ATOM 1566 O O . LYS A 1 205 ? 2.031 0.408 -13.080 1.00 85.62 205 LYS A O 1
ATOM 1571 N N . GLY A 1 206 ? 2.734 1.486 -14.917 1.00 85.94 206 GLY A N 1
ATOM 1572 C CA . GLY A 1 206 ? 1.593 1.083 -15.747 1.00 85.94 206 GLY A CA 1
ATOM 1573 C C . GLY A 1 206 ? 1.572 -0.412 -16.096 1.00 85.94 206 GLY A C 1
ATOM 1574 O O . GLY A 1 206 ? 0.501 -1.005 -16.187 1.00 85.94 206 GLY A O 1
ATOM 1575 N N . CYS A 1 207 ? 2.741 -1.051 -16.213 1.00 87.50 207 CYS A N 1
ATOM 1576 C CA . CYS A 1 207 ? 2.866 -2.503 -16.342 1.00 87.50 207 CYS A CA 1
ATOM 1577 C C . CYS A 1 207 ? 2.396 -3.215 -15.064 1.00 87.50 207 CYS A C 1
ATOM 1579 O O . CYS A 1 207 ? 1.587 -4.141 -15.140 1.00 87.50 207 CYS A O 1
ATOM 1581 N N . ALA A 1 208 ? 2.832 -2.743 -13.890 1.00 89.75 208 ALA A N 1
ATOM 1582 C CA . ALA A 1 208 ? 2.368 -3.261 -12.604 1.00 89.75 208 ALA A CA 1
ATOM 1583 C C . ALA A 1 208 ? 0.843 -3.109 -12.447 1.00 89.75 208 ALA A C 1
ATOM 1585 O O . ALA A 1 208 ? 0.169 -4.082 -12.122 1.00 89.75 208 ALA A O 1
ATOM 1586 N N . GLU A 1 209 ? 0.295 -1.923 -12.746 1.00 90.94 209 GLU A N 1
ATOM 1587 C CA . GLU A 1 209 ? -1.153 -1.655 -12.748 1.00 90.94 209 GLU A CA 1
ATOM 1588 C C . GLU A 1 209 ? -1.923 -2.608 -13.671 1.00 90.94 209 GLU A C 1
ATOM 1590 O O . GLU A 1 209 ? -2.894 -3.219 -13.232 1.00 90.94 209 GLU A O 1
ATOM 1595 N N . ARG A 1 210 ? -1.481 -2.779 -14.925 1.00 90.25 210 ARG A N 1
ATOM 1596 C CA . ARG A 1 210 ? -2.137 -3.683 -15.880 1.00 90.25 210 ARG A CA 1
ATOM 1597 C C . ARG A 1 210 ? -2.187 -5.117 -15.356 1.00 90.25 210 ARG A C 1
ATOM 1599 O O . ARG A 1 210 ? -3.268 -5.686 -15.293 1.00 90.25 210 ARG A O 1
ATOM 1606 N N . ASN A 1 211 ? -1.059 -5.666 -14.902 1.00 92.44 211 ASN A N 1
ATOM 1607 C CA . ASN A 1 211 ? -1.013 -7.043 -14.402 1.00 92.44 211 ASN A CA 1
ATOM 1608 C C . ASN A 1 211 ? -1.945 -7.265 -13.195 1.00 92.44 211 ASN A C 1
ATOM 1610 O O . ASN A 1 211 ? -2.622 -8.291 -13.130 1.00 92.44 211 ASN A O 1
ATOM 1614 N N . ILE A 1 212 ? -2.027 -6.317 -12.248 1.00 93.62 212 ILE A N 1
ATOM 1615 C CA . ILE A 1 212 ? -2.947 -6.457 -11.103 1.00 93.62 212 ILE A CA 1
ATOM 1616 C C . ILE A 1 212 ? -4.420 -6.239 -11.486 1.00 93.62 212 ILE A C 1
ATOM 1618 O O . ILE A 1 212 ? -5.296 -6.761 -10.795 1.00 93.62 212 ILE A O 1
ATOM 1622 N N . PHE A 1 213 ? -4.718 -5.493 -12.556 1.00 92.88 213 PHE A N 1
ATOM 1623 C CA . PHE A 1 213 ? -6.078 -5.344 -13.087 1.00 92.88 213 PHE A CA 1
ATOM 1624 C C . PHE A 1 213 ? -6.528 -6.588 -13.855 1.00 92.88 213 PHE A C 1
ATOM 1626 O O . PHE A 1 213 ? -7.573 -7.139 -13.517 1.00 92.88 213 PHE A O 1
ATOM 1633 N N . ASP A 1 214 ? -5.709 -7.086 -14.784 1.00 91.75 214 ASP A N 1
ATOM 1634 C CA . ASP A 1 214 ? -5.986 -8.305 -15.555 1.00 91.75 214 ASP A CA 1
ATOM 1635 C C . ASP A 1 214 ? -6.208 -9.505 -14.603 1.00 91.75 214 ASP A C 1
ATOM 1637 O O . ASP A 1 214 ? -7.133 -10.302 -14.774 1.00 91.75 214 ASP A O 1
ATOM 1641 N N . MET A 1 215 ? -5.424 -9.584 -13.520 1.00 91.69 215 MET A N 1
ATOM 1642 C CA . MET A 1 215 ? -5.598 -10.574 -12.451 1.00 91.69 215 MET A CA 1
ATOM 1643 C C . MET A 1 215 ? -6.887 -10.378 -11.638 1.00 91.69 215 MET A C 1
ATOM 1645 O O . MET A 1 215 ? -7.528 -11.362 -11.269 1.00 91.69 215 MET A O 1
ATOM 1649 N N . ALA A 1 216 ? -7.291 -9.135 -11.357 1.00 90.94 216 ALA A N 1
ATOM 1650 C CA . ALA A 1 216 ? -8.551 -8.860 -10.666 1.00 90.94 216 ALA A CA 1
ATOM 1651 C C . ALA A 1 216 ? -9.763 -9.256 -11.521 1.00 90.94 216 ALA A C 1
ATOM 1653 O O . ALA A 1 216 ? -10.717 -9.826 -10.990 1.00 90.94 216 ALA A O 1
ATOM 1654 N N . ASP A 1 217 ? -9.699 -9.046 -12.835 1.00 89.94 217 ASP A N 1
ATOM 1655 C CA . ASP A 1 217 ? -10.747 -9.460 -13.774 1.00 89.94 217 ASP A CA 1
ATOM 1656 C C . ASP A 1 217 ? -10.819 -10.988 -13.917 1.00 89.94 217 ASP A C 1
ATOM 1658 O O . ASP A 1 217 ? -11.910 -11.561 -13.882 1.00 89.94 217 ASP A O 1
ATOM 1662 N N . GLY A 1 218 ? -9.669 -11.670 -13.943 1.00 89.31 218 GLY A N 1
ATOM 1663 C CA . GLY A 1 218 ? -9.591 -13.134 -13.874 1.00 89.31 218 GLY A CA 1
ATOM 1664 C C . GLY A 1 218 ? -9.982 -13.746 -12.518 1.00 89.31 218 GLY A C 1
ATOM 1665 O O . GLY A 1 218 ? -10.205 -14.950 -12.433 1.00 89.31 218 GLY A O 1
ATOM 1666 N N . SER A 1 219 ? -10.093 -12.950 -11.447 1.00 87.88 219 SER A N 1
ATOM 1667 C CA . SER A 1 219 ? -10.363 -13.451 -10.086 1.00 87.88 219 SER A CA 1
ATOM 1668 C C . SER A 1 219 ? -11.833 -13.788 -9.799 1.00 87.88 219 SER A C 1
ATOM 1670 O O . SER A 1 219 ? -12.155 -14.217 -8.689 1.00 87.88 219 SER A O 1
ATOM 1672 N N . HIS A 1 220 ? -12.739 -13.526 -10.749 1.00 84.44 220 HIS A N 1
ATOM 1673 C CA . HIS A 1 220 ? -14.194 -13.675 -10.591 1.00 84.44 220 HIS A CA 1
ATOM 1674 C C . HIS A 1 220 ? -14.772 -12.983 -9.335 1.00 84.44 220 HIS A C 1
ATOM 1676 O O . HIS A 1 220 ? -15.742 -13.450 -8.740 1.00 84.44 220 HIS A O 1
ATOM 1682 N N . GLY A 1 221 ? -14.181 -11.852 -8.932 1.00 84.62 221 GLY A N 1
ATOM 1683 C CA . GLY A 1 221 ? -14.614 -11.067 -7.772 1.00 84.62 221 GLY A CA 1
ATOM 1684 C C . GLY A 1 221 ? -13.949 -11.444 -6.444 1.00 84.62 221 GLY A C 1
ATOM 1685 O O . GLY A 1 221 ? -14.347 -10.914 -5.409 1.00 84.62 221 GLY A O 1
ATOM 1686 N N . ALA A 1 222 ? -12.931 -12.311 -6.438 1.00 87.44 222 ALA A N 1
ATOM 1687 C CA . ALA A 1 222 ? -12.120 -12.559 -5.242 1.00 87.44 222 ALA A CA 1
ATOM 1688 C C . ALA A 1 222 ? -11.137 -11.405 -4.937 1.00 87.44 222 ALA A C 1
ATOM 1690 O O . ALA A 1 222 ? -10.863 -11.127 -3.765 1.00 87.44 222 ALA A O 1
ATOM 1691 N N . LEU A 1 223 ? -10.639 -10.717 -5.974 1.00 91.31 223 LEU A N 1
ATOM 1692 C CA . LEU A 1 223 ? -9.682 -9.609 -5.902 1.00 91.31 223 LEU A CA 1
ATOM 1693 C C . LEU A 1 223 ? -10.284 -8.312 -6.479 1.00 91.31 223 LEU A C 1
ATOM 1695 O O . LEU A 1 223 ? -10.827 -8.292 -7.581 1.00 91.31 223 LEU A O 1
ATOM 1699 N N . GLU A 1 224 ? -10.115 -7.203 -5.761 1.00 93.12 224 GLU A N 1
ATOM 1700 C CA . GLU A 1 224 ? -10.391 -5.839 -6.225 1.00 93.12 224 GLU A CA 1
ATOM 1701 C C . GLU A 1 224 ? -9.083 -5.029 -6.223 1.00 93.12 224 GLU A C 1
ATOM 1703 O O . GLU A 1 224 ? -8.620 -4.568 -5.178 1.00 93.12 224 GLU A O 1
ATOM 1708 N N . SER A 1 225 ? -8.468 -4.860 -7.394 1.00 93.75 225 SER A N 1
ATOM 1709 C CA . SER A 1 225 ? -7.247 -4.057 -7.556 1.00 93.75 225 SER A CA 1
ATOM 1710 C C . SER A 1 225 ? -7.570 -2.579 -7.780 1.00 93.75 225 SER A C 1
ATOM 1712 O O . SER A 1 225 ? -8.387 -2.237 -8.633 1.00 93.75 225 SER A O 1
ATOM 1714 N N . ILE A 1 226 ? -6.902 -1.699 -7.031 1.00 94.56 226 ILE A N 1
ATOM 1715 C CA . ILE A 1 226 ? -7.107 -0.245 -7.040 1.00 94.56 226 ILE A CA 1
ATOM 1716 C C . ILE A 1 226 ? -5.742 0.436 -7.174 1.00 94.56 226 ILE A C 1
ATOM 1718 O O . ILE A 1 226 ? -4.874 0.258 -6.319 1.00 94.56 226 ILE A O 1
ATOM 1722 N N . ALA A 1 227 ? -5.554 1.256 -8.207 1.00 92.69 227 ALA A N 1
ATOM 1723 C CA . ALA A 1 227 ? -4.330 2.030 -8.401 1.00 92.69 227 ALA A CA 1
ATOM 1724 C C . ALA A 1 227 ? -4.515 3.473 -7.926 1.00 92.69 227 ALA A C 1
ATOM 1726 O O . ALA A 1 227 ? -5.362 4.214 -8.425 1.00 92.69 227 ALA A O 1
ATOM 1727 N N . VAL A 1 228 ? -3.689 3.898 -6.977 1.00 92.06 228 VAL A N 1
ATOM 1728 C CA . VAL A 1 228 ? -3.684 5.260 -6.440 1.00 92.06 228 VAL A CA 1
ATOM 1729 C C . VAL A 1 228 ? -2.540 6.025 -7.099 1.00 92.06 228 VAL A C 1
ATOM 1731 O O . VAL A 1 228 ? -1.380 5.644 -6.952 1.00 92.06 228 VAL A O 1
ATOM 1734 N N . ARG A 1 229 ? -2.854 7.087 -7.852 1.00 90.44 229 ARG A N 1
ATOM 1735 C CA . ARG A 1 229 ? -1.891 7.854 -8.666 1.00 90.44 229 ARG A CA 1
ATOM 1736 C C . ARG A 1 229 ? -1.657 9.267 -8.098 1.00 90.44 229 ARG A C 1
ATOM 1738 O O . ARG A 1 229 ? -2.273 10.224 -8.574 1.00 90.44 229 ARG A O 1
ATOM 1745 N N . PRO A 1 230 ? -0.801 9.429 -7.069 1.00 86.06 230 PRO A N 1
ATOM 1746 C CA . PRO A 1 230 ? -0.422 10.739 -6.548 1.00 86.06 230 PRO A CA 1
ATOM 1747 C C . PRO A 1 230 ? 0.615 11.440 -7.438 1.00 86.06 230 PRO A C 1
ATOM 1749 O O . PRO A 1 230 ? 1.427 10.798 -8.110 1.00 86.06 230 PRO A O 1
ATO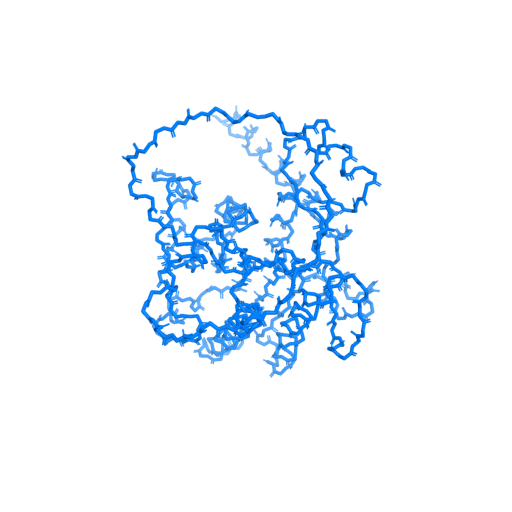M 1752 N N . CYS A 1 231 ? 0.606 12.773 -7.384 1.00 81.69 231 CYS A N 1
ATOM 1753 C CA . CYS A 1 231 ? 1.628 13.648 -7.957 1.00 81.69 231 CYS A CA 1
ATOM 1754 C C . CYS A 1 231 ? 2.722 13.930 -6.899 1.00 81.69 231 CYS A C 1
ATOM 1756 O O . CYS A 1 231 ? 3.248 12.990 -6.304 1.00 81.69 231 CYS A O 1
ATOM 1758 N N . GLY A 1 232 ? 3.092 15.193 -6.645 1.00 77.56 232 GLY A N 1
ATOM 1759 C CA . GLY A 1 232 ? 4.020 15.527 -5.556 1.00 77.56 232 GLY A CA 1
ATOM 1760 C C . GLY A 1 232 ? 3.397 15.285 -4.174 1.00 77.56 232 GLY A C 1
ATOM 1761 O O . GLY A 1 232 ? 2.248 15.663 -3.948 1.00 77.56 232 GLY A O 1
ATOM 1762 N N . ILE A 1 233 ? 4.145 14.669 -3.254 1.00 81.25 233 ILE A N 1
ATOM 1763 C CA . ILE A 1 233 ? 3.683 14.324 -1.899 1.00 81.25 233 ILE A CA 1
ATOM 1764 C C . ILE A 1 233 ? 4.522 15.103 -0.885 1.00 81.25 233 ILE A C 1
ATOM 1766 O O . ILE A 1 233 ? 5.749 15.019 -0.930 1.00 81.25 233 ILE A O 1
ATOM 1770 N N . TYR A 1 234 ? 3.870 15.843 0.013 1.00 78.44 234 TYR A N 1
ATOM 1771 C CA . TYR A 1 234 ? 4.527 16.755 0.958 1.00 78.44 234 TYR A CA 1
ATOM 1772 C C . TYR A 1 234 ? 4.034 16.564 2.405 1.00 78.44 234 TYR A C 1
ATOM 1774 O O . TYR A 1 234 ? 2.916 16.081 2.615 1.00 78.44 234 TYR A O 1
ATOM 1782 N N . PRO A 1 235 ? 4.839 16.939 3.419 1.00 74.12 235 PRO A N 1
ATOM 1783 C CA . PRO A 1 235 ? 4.411 16.921 4.814 1.00 74.12 235 PRO A CA 1
ATOM 1784 C C . PRO A 1 235 ? 3.461 18.090 5.113 1.00 74.12 235 PRO A C 1
ATOM 1786 O O . PRO A 1 235 ? 3.551 19.143 4.486 1.00 74.12 235 PRO A O 1
ATOM 1789 N N . ARG A 1 236 ? 2.602 17.935 6.131 1.00 64.38 236 ARG A N 1
ATOM 1790 C CA . ARG A 1 236 ? 1.664 18.979 6.600 1.00 64.38 236 ARG A CA 1
ATOM 1791 C C . ARG A 1 236 ? 2.360 20.280 7.030 1.00 64.38 236 ARG A C 1
ATOM 1793 O O . ARG A 1 236 ? 1.793 21.361 6.904 1.00 64.38 236 ARG A O 1
ATOM 1800 N N . ALA A 1 237 ? 3.595 20.181 7.528 1.00 62.88 237 ALA A N 1
ATOM 1801 C CA . ALA A 1 237 ? 4.422 21.325 7.901 1.00 62.88 237 ALA A CA 1
ATOM 1802 C C . ALA A 1 237 ? 4.961 22.043 6.649 1.00 62.88 237 ALA A C 1
ATOM 1804 O O . ALA A 1 237 ? 6.009 21.683 6.111 1.00 62.88 237 ALA A O 1
ATOM 1805 N N . GLN A 1 238 ? 4.235 23.064 6.191 1.00 60.78 238 GLN A N 1
ATOM 1806 C CA . GLN A 1 238 ? 4.622 23.864 5.030 1.00 60.78 238 GLN A CA 1
ATOM 1807 C C . GLN A 1 238 ? 5.756 24.835 5.384 1.00 60.78 238 GLN A C 1
ATOM 1809 O O . GLN A 1 238 ? 5.572 25.782 6.147 1.00 60.78 238 GLN A O 1
ATOM 1814 N N . THR A 1 239 ? 6.926 24.643 4.779 1.00 66.12 239 THR A N 1
ATOM 1815 C CA . THR A 1 239 ? 7.933 25.706 4.653 1.00 66.12 239 THR A CA 1
ATOM 1816 C C . THR A 1 239 ? 7.553 26.643 3.496 1.00 66.12 239 THR A C 1
ATOM 1818 O O . THR A 1 239 ? 6.889 26.189 2.554 1.00 66.12 239 THR A O 1
ATOM 1821 N N . PRO A 1 240 ? 8.012 27.911 3.476 1.00 66.88 240 PRO A N 1
ATOM 1822 C CA . PRO A 1 240 ? 7.754 28.832 2.361 1.00 66.88 240 PRO A CA 1
ATOM 1823 C C . PRO A 1 240 ? 8.168 28.263 0.993 1.00 66.88 240 PRO A C 1
ATOM 1825 O O . PRO A 1 240 ? 7.481 28.464 -0.006 1.00 66.88 240 PRO A O 1
ATOM 1828 N N . TRP A 1 241 ? 9.246 27.471 0.967 1.00 61.31 241 TRP A N 1
ATOM 1829 C CA . TRP A 1 241 ? 9.712 26.751 -0.218 1.00 61.31 241 TRP A CA 1
ATOM 1830 C C . TRP A 1 241 ? 8.730 25.666 -0.681 1.00 61.31 241 TRP A C 1
ATOM 1832 O O . TRP A 1 241 ? 8.387 25.598 -1.861 1.00 61.31 241 TRP A O 1
ATOM 1842 N N . THR A 1 242 ? 8.217 24.841 0.240 1.00 62.81 242 THR A N 1
ATOM 1843 C CA . THR A 1 242 ? 7.183 23.854 -0.115 1.00 62.81 242 THR A CA 1
ATOM 1844 C C . THR A 1 242 ? 5.883 24.521 -0.554 1.00 62.81 242 THR A C 1
ATOM 1846 O O . THR A 1 242 ? 5.278 24.056 -1.514 1.00 62.81 242 THR A O 1
ATOM 1849 N N . TRP A 1 243 ? 5.480 25.638 0.061 1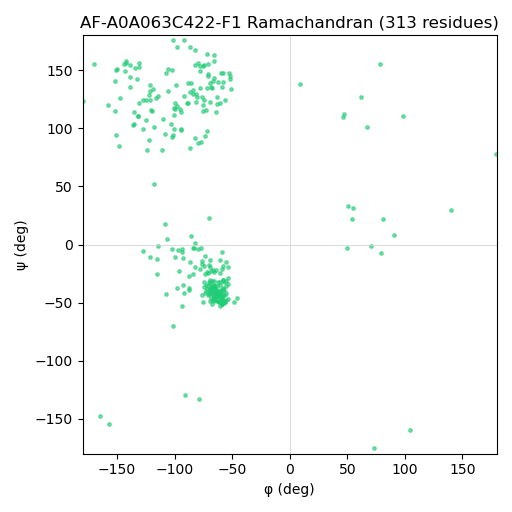.00 62.75 243 TRP A N 1
ATOM 1850 C CA . TRP A 1 243 ? 4.309 26.411 -0.367 1.00 62.75 243 TRP A CA 1
ATOM 1851 C C . TRP A 1 243 ? 4.461 26.933 -1.808 1.00 62.75 243 TRP A C 1
ATOM 1853 O O . TRP A 1 243 ? 3.562 26.753 -2.631 1.00 62.75 243 TRP A O 1
ATOM 1863 N N . PHE A 1 244 ? 5.629 27.487 -2.153 1.00 64.56 244 PHE A N 1
ATOM 1864 C CA . PHE A 1 244 ? 5.938 27.940 -3.514 1.00 64.56 244 PHE A CA 1
ATOM 1865 C C . PHE A 1 244 ? 5.844 26.794 -4.541 1.00 64.56 244 PHE A C 1
ATOM 1867 O O . PHE A 1 244 ? 5.116 26.902 -5.532 1.00 64.56 244 PHE A O 1
ATOM 1874 N N . LEU A 1 245 ? 6.501 25.657 -4.275 1.00 61.59 245 LEU A N 1
ATOM 1875 C CA . LEU A 1 245 ? 6.493 24.495 -5.175 1.00 61.59 245 LEU A CA 1
ATOM 1876 C C . LEU A 1 245 ? 5.104 23.849 -5.328 1.00 61.59 245 LEU A C 1
ATOM 1878 O O . LEU A 1 245 ? 4.732 23.455 -6.434 1.00 61.59 245 LEU A O 1
ATOM 1882 N N . THR A 1 246 ? 4.340 23.749 -4.235 1.00 56.72 246 THR A N 1
ATOM 1883 C CA . THR A 1 246 ? 2.982 23.160 -4.208 1.00 56.72 246 THR A CA 1
ATOM 1884 C C . THR A 1 246 ? 1.919 24.036 -4.873 1.00 56.72 246 THR A C 1
ATOM 1886 O O . THR A 1 246 ? 0.896 23.517 -5.320 1.00 56.72 246 THR A O 1
ATOM 1889 N N . THR A 1 247 ? 2.147 25.351 -4.962 1.00 57.53 247 THR A N 1
ATOM 1890 C CA . THR A 1 247 ? 1.174 26.300 -5.532 1.00 57.53 247 THR A CA 1
ATOM 1891 C C . THR A 1 247 ? 1.390 26.547 -7.026 1.00 57.53 247 THR A C 1
ATOM 1893 O O . THR A 1 247 ? 0.414 26.739 -7.748 1.00 57.53 247 THR A O 1
ATOM 1896 N N . LEU A 1 248 ? 2.644 26.549 -7.502 1.00 55.06 248 LEU A N 1
ATOM 1897 C CA . LEU A 1 248 ? 2.984 27.048 -8.845 1.00 55.06 248 LEU A CA 1
ATOM 1898 C C . LEU A 1 248 ? 3.527 26.004 -9.831 1.00 55.06 248 LEU A C 1
ATOM 1900 O O . LEU A 1 248 ? 3.408 26.218 -11.035 1.00 55.06 248 LEU A O 1
ATOM 1904 N N . VAL A 1 249 ? 4.140 24.907 -9.367 1.00 59.25 249 VAL A N 1
ATOM 1905 C CA . VAL A 1 249 ? 4.995 24.071 -10.240 1.00 59.25 249 VAL A CA 1
ATOM 1906 C C . VAL A 1 249 ? 4.361 22.729 -10.606 1.00 59.25 249 VAL A C 1
ATOM 1908 O O . VAL A 1 249 ? 4.437 22.308 -11.758 1.00 59.25 249 VAL A O 1
ATOM 1911 N N . LEU A 1 250 ? 3.730 22.039 -9.653 1.00 62.78 250 LEU A N 1
ATOM 1912 C CA . LEU A 1 250 ? 3.085 20.744 -9.888 1.00 62.78 250 LEU A CA 1
ATOM 1913 C C . LEU A 1 250 ? 1.804 20.601 -9.055 1.00 62.78 250 LEU A C 1
ATOM 1915 O O . LEU A 1 250 ? 1.709 21.187 -7.981 1.00 62.78 250 LEU A O 1
ATOM 1919 N N . PRO A 1 251 ? 0.839 19.768 -9.483 1.00 69.56 251 PRO A N 1
ATOM 1920 C CA . PRO A 1 251 ? -0.196 19.264 -8.587 1.00 69.56 251 PRO A CA 1
ATOM 1921 C C . PRO A 1 251 ? 0.424 18.495 -7.402 1.00 69.56 251 PRO A C 1
ATOM 1923 O O . PRO A 1 251 ? 1.338 17.681 -7.579 1.00 69.56 251 PRO A O 1
ATOM 1926 N N . THR A 1 252 ? -0.069 18.745 -6.185 1.00 75.94 252 THR A N 1
ATOM 1927 C CA . THR A 1 252 ? 0.477 18.177 -4.939 1.00 75.94 252 THR A CA 1
ATOM 1928 C C . THR A 1 252 ? -0.589 17.827 -3.904 1.00 75.94 252 THR A C 1
ATOM 1930 O O . THR A 1 252 ? -1.630 18.483 -3.823 1.00 75.94 252 THR A O 1
ATOM 1933 N N . CYS A 1 253 ? -0.311 16.802 -3.094 1.00 82.19 253 CYS A N 1
ATOM 1934 C CA . CYS A 1 253 ? -1.141 16.348 -1.975 1.00 82.19 253 CYS A CA 1
ATOM 1935 C C . CYS A 1 253 ? -0.301 16.172 -0.706 1.00 82.19 253 CYS A C 1
ATOM 1937 O O . CYS A 1 253 ? 0.897 15.881 -0.762 1.00 82.19 253 CYS A O 1
ATOM 1939 N N . GLU A 1 254 ? -0.950 16.318 0.439 1.00 87.00 254 GLU A N 1
ATOM 1940 C CA . GLU A 1 254 ? -0.372 16.020 1.745 1.00 87.00 254 GLU A CA 1
ATOM 1941 C C . GLU A 1 254 ? -0.211 14.500 1.909 1.00 87.00 254 GLU A C 1
ATOM 1943 O O . GLU A 1 254 ? -1.034 13.711 1.432 1.00 87.00 254 GLU A O 1
ATOM 1948 N N . VAL A 1 255 ? 0.845 14.062 2.595 1.00 88.44 255 VAL A N 1
ATOM 1949 C CA . VAL A 1 255 ? 1.065 12.631 2.861 1.00 88.44 255 VAL A CA 1
ATOM 1950 C C . VAL A 1 255 ? -0.082 12.014 3.677 1.00 88.44 255 VAL A C 1
ATOM 1952 O O . VAL A 1 255 ? -0.453 10.865 3.439 1.00 88.44 255 VAL A O 1
ATOM 1955 N N . ASP A 1 256 ? -0.709 12.790 4.565 1.00 91.12 256 ASP A N 1
ATOM 1956 C CA . ASP A 1 256 ? -1.881 12.373 5.337 1.00 91.12 256 ASP A CA 1
ATOM 1957 C C . ASP A 1 256 ? -3.167 12.293 4.494 1.00 91.12 256 ASP A C 1
ATOM 1959 O O . ASP A 1 256 ? -3.945 11.363 4.693 1.00 91.12 256 ASP A O 1
ATOM 1963 N N . GLU A 1 257 ? -3.369 13.166 3.496 1.00 92.19 257 GLU A N 1
ATOM 1964 C CA . GLU A 1 257 ? -4.484 13.041 2.534 1.00 92.19 257 GLU A CA 1
ATOM 1965 C C . GLU A 1 257 ? -4.379 11.738 1.731 1.00 92.19 257 GLU A C 1
ATOM 1967 O O . GLU A 1 257 ? -5.374 11.038 1.519 1.00 92.19 257 GLU A O 1
ATOM 1972 N N . LEU A 1 258 ? -3.161 11.409 1.282 1.00 93.06 258 LEU A N 1
ATOM 1973 C CA . LEU A 1 258 ? -2.872 10.177 0.556 1.00 93.06 258 LEU A CA 1
ATOM 1974 C C . LEU A 1 258 ? -3.067 8.948 1.452 1.00 93.06 258 LEU A C 1
ATOM 1976 O O . LEU A 1 258 ? -3.725 7.994 1.038 1.00 93.06 258 LEU A O 1
ATOM 1980 N N . ALA A 1 259 ? -2.547 8.976 2.680 1.00 94.19 259 ALA A N 1
ATOM 1981 C CA . ALA A 1 259 ? -2.689 7.875 3.625 1.00 94.19 259 ALA A CA 1
ATOM 1982 C C . ALA A 1 259 ? -4.156 7.633 4.013 1.00 94.19 259 ALA A C 1
ATOM 1984 O O . ALA A 1 259 ? -4.635 6.502 3.894 1.00 94.19 259 ALA A O 1
ATOM 1985 N N . ALA A 1 260 ? -4.893 8.686 4.384 1.00 94.56 260 ALA A N 1
ATOM 1986 C CA . ALA A 1 260 ? -6.322 8.610 4.680 1.00 94.56 260 ALA A CA 1
ATOM 1987 C C . ALA A 1 260 ? -7.111 8.066 3.478 1.00 94.56 260 ALA A C 1
ATOM 1989 O O . ALA A 1 260 ? -7.932 7.163 3.644 1.00 94.56 260 ALA A O 1
ATOM 1990 N N . SER A 1 261 ? -6.801 8.532 2.261 1.00 94.69 261 SER A N 1
ATOM 1991 C CA . SER A 1 261 ? -7.394 8.024 1.016 1.00 94.69 261 SER A CA 1
ATOM 1992 C C . SER A 1 261 ? -7.149 6.530 0.811 1.00 94.69 261 SER A C 1
ATOM 1994 O O . SER A 1 261 ? -8.097 5.782 0.582 1.00 94.69 261 SER A O 1
ATOM 1996 N N . MET A 1 262 ? -5.897 6.072 0.919 1.00 96.12 262 MET A N 1
ATOM 1997 C CA . MET A 1 262 ? -5.545 4.657 0.750 1.00 96.12 262 MET A CA 1
ATOM 1998 C C . MET A 1 262 ? -6.248 3.769 1.786 1.00 96.12 262 MET A C 1
ATOM 2000 O O . MET A 1 262 ? -6.818 2.736 1.432 1.00 96.12 262 MET A O 1
ATOM 2004 N N . VAL A 1 263 ? -6.280 4.193 3.052 1.00 96.19 263 VAL A N 1
ATOM 2005 C CA . VAL A 1 263 ? -6.979 3.473 4.128 1.00 96.19 263 VAL A CA 1
ATOM 2006 C C . VAL A 1 263 ? -8.501 3.504 3.928 1.00 96.19 263 VAL A C 1
ATOM 2008 O O . VAL A 1 263 ? -9.177 2.511 4.197 1.00 96.19 263 VAL A O 1
ATOM 2011 N N . GLY A 1 264 ? -9.060 4.601 3.410 1.00 94.44 264 GLY A N 1
ATOM 2012 C CA . GLY A 1 264 ? -10.461 4.707 2.993 1.00 94.44 264 GLY A CA 1
ATOM 2013 C C . GLY A 1 264 ? -10.834 3.679 1.922 1.00 94.44 264 GLY A C 1
ATOM 2014 O O . GLY A 1 264 ? -11.780 2.914 2.114 1.00 94.44 264 GLY A O 1
ATOM 2015 N N . LEU A 1 265 ? -10.039 3.602 0.851 1.00 94.38 265 LEU A N 1
ATOM 2016 C CA . LEU A 1 265 ? -10.199 2.636 -0.244 1.00 94.38 265 LEU A CA 1
ATOM 2017 C C . LEU A 1 265 ? -10.075 1.186 0.244 1.00 94.38 265 LEU A C 1
ATOM 2019 O O . LEU A 1 265 ? -10.889 0.345 -0.124 1.00 94.38 265 LEU A O 1
ATOM 2023 N N . ALA A 1 266 ? -9.122 0.890 1.132 1.00 94.69 266 ALA A N 1
ATOM 2024 C CA . ALA A 1 266 ? -8.981 -0.440 1.728 1.00 94.69 266 ALA A CA 1
ATOM 2025 C C . ALA A 1 266 ? -10.246 -0.883 2.496 1.00 94.69 266 ALA A C 1
ATOM 2027 O O . ALA A 1 266 ? -10.660 -2.041 2.395 1.00 94.69 266 ALA A O 1
ATOM 2028 N N . LYS A 1 267 ? -10.895 0.034 3.229 1.00 92.75 267 LYS A N 1
ATOM 2029 C CA . LYS A 1 267 ? -12.128 -0.244 3.993 1.00 92.75 267 LYS A CA 1
ATOM 2030 C C . LYS A 1 267 ? -13.373 -0.342 3.107 1.00 92.75 267 LYS A C 1
ATOM 2032 O O . LYS A 1 267 ? -14.170 -1.265 3.286 1.00 92.75 267 LYS A O 1
ATOM 2037 N N . ASN A 1 268 ? -13.524 0.572 2.149 1.00 90.69 268 ASN A N 1
ATOM 2038 C CA . ASN A 1 268 ? -14.805 0.838 1.482 1.00 90.69 268 ASN A CA 1
ATOM 2039 C C . ASN A 1 268 ? -14.824 0.504 -0.022 1.00 90.69 268 ASN A C 1
ATOM 2041 O O . ASN A 1 268 ? -15.900 0.469 -0.615 1.00 90.69 268 ASN A O 1
ATOM 2045 N N . GLY A 1 269 ? -13.666 0.258 -0.639 1.00 88.62 269 GLY A N 1
ATOM 2046 C CA . GLY A 1 269 ? -13.510 0.247 -2.096 1.00 88.62 269 GLY A CA 1
ATOM 2047 C C . GLY A 1 269 ? -13.546 1.666 -2.689 1.00 88.62 269 GLY A C 1
ATOM 2048 O O . GLY A 1 269 ? -13.605 2.648 -1.941 1.00 88.62 269 GLY A O 1
ATOM 2049 N N . PRO A 1 270 ? -13.520 1.804 -4.026 1.00 80.69 270 PRO A N 1
ATOM 2050 C CA . PRO A 1 270 ? -13.658 3.094 -4.703 1.00 80.69 270 PRO A CA 1
ATOM 2051 C C . PRO A 1 270 ? -15.090 3.654 -4.605 1.00 80.69 270 PRO A C 1
ATOM 2053 O O . PRO A 1 270 ? -15.286 4.867 -4.648 1.00 80.69 270 PRO A O 1
ATOM 2056 N N . GLY A 1 271 ? -16.088 2.783 -4.415 1.00 69.75 271 GLY A N 1
ATOM 2057 C CA . GLY A 1 271 ? -17.503 3.139 -4.314 1.00 69.75 271 GLY A CA 1
ATOM 2058 C C . GLY A 1 271 ? -18.170 3.413 -5.669 1.00 69.75 271 GLY A C 1
ATOM 2059 O O . GLY A 1 271 ? -17.527 3.796 -6.646 1.00 69.75 271 GLY A O 1
ATOM 2060 N N . ALA A 1 272 ? -19.495 3.245 -5.725 1.00 51.78 272 ALA A N 1
ATOM 2061 C CA . ALA A 1 272 ? -20.268 3.315 -6.973 1.00 51.78 272 ALA A CA 1
ATOM 2062 C C . ALA A 1 272 ? -20.135 4.657 -7.724 1.00 51.78 272 ALA A C 1
ATOM 2064 O O . ALA A 1 272 ? -20.162 4.685 -8.951 1.00 51.78 272 ALA A O 1
ATOM 2065 N N . ALA A 1 273 ? -19.930 5.767 -7.006 1.00 42.00 273 ALA A N 1
ATOM 2066 C CA . ALA A 1 273 ? -19.786 7.095 -7.604 1.00 42.00 273 ALA A CA 1
ATOM 2067 C C . ALA A 1 273 ? -18.509 7.266 -8.455 1.00 42.00 273 ALA A C 1
ATOM 2069 O O . ALA A 1 273 ? -18.472 8.135 -9.323 1.00 42.00 273 ALA A O 1
ATOM 2070 N N . VAL A 1 274 ? -17.465 6.455 -8.238 1.00 48.31 274 VAL A N 1
ATOM 2071 C CA . VAL A 1 274 ? -16.202 6.556 -8.996 1.00 48.31 274 VAL A CA 1
ATOM 2072 C C . VAL A 1 274 ? -16.285 5.800 -10.330 1.00 48.31 274 VAL A C 1
ATOM 2074 O O . VAL A 1 274 ? -15.654 6.212 -11.301 1.00 48.31 274 VAL A O 1
ATOM 2077 N N . ALA A 1 275 ? -17.146 4.781 -10.430 1.00 42.00 275 ALA A N 1
ATOM 2078 C CA . ALA A 1 275 ? -17.422 4.068 -11.682 1.00 42.00 275 ALA A CA 1
ATOM 2079 C C . ALA A 1 275 ? -18.187 4.914 -12.726 1.00 42.00 275 ALA A C 1
ATOM 2081 O O . ALA A 1 275 ? -18.168 4.589 -13.908 1.00 42.00 275 ALA A O 1
ATOM 2082 N N . ALA A 1 276 ? -18.852 5.999 -12.308 1.00 34.59 276 ALA A N 1
ATOM 2083 C CA . ALA A 1 276 ? -19.707 6.817 -13.176 1.00 34.59 276 ALA A CA 1
ATOM 2084 C C . ALA A 1 276 ? -19.003 8.021 -13.841 1.00 34.59 276 ALA A C 1
ATOM 2086 O O . ALA A 1 276 ? -19.593 8.657 -14.712 1.00 34.59 276 ALA A O 1
ATOM 2087 N N . GLY A 1 277 ? -17.780 8.372 -13.419 1.00 38.31 277 GLY A N 1
ATOM 2088 C CA . GLY A 1 277 ? -17.111 9.627 -13.814 1.00 38.31 277 GLY A CA 1
ATOM 2089 C C . GLY A 1 277 ? -15.697 9.490 -14.388 1.00 38.31 277 GLY A C 1
ATOM 2090 O O . GLY A 1 277 ? -15.124 10.485 -14.829 1.00 38.31 277 GLY A O 1
ATOM 2091 N N . ALA A 1 278 ? -15.124 8.286 -14.394 1.00 40.59 278 ALA A N 1
ATOM 2092 C CA . ALA A 1 278 ? -13.843 7.987 -15.026 1.00 40.59 278 ALA A CA 1
ATOM 2093 C C . ALA A 1 278 ? -14.054 6.890 -16.073 1.00 40.59 278 ALA A C 1
ATOM 2095 O O . ALA A 1 278 ? -14.658 5.867 -15.766 1.00 40.59 278 ALA A O 1
ATOM 2096 N N . GLY A 1 279 ? -13.531 7.077 -17.290 1.00 40.69 279 GLY A N 1
ATOM 2097 C CA . GLY A 1 279 ? -13.660 6.124 -18.407 1.00 40.69 279 GLY A CA 1
ATOM 2098 C C . GLY A 1 279 ? -12.878 4.813 -18.243 1.00 40.69 279 GLY A C 1
ATOM 2099 O O . GLY A 1 279 ? -12.529 4.190 -19.238 1.00 40.69 279 GLY A O 1
ATOM 2100 N N . ASP A 1 280 ? -12.563 4.432 -17.006 1.00 51.31 280 ASP A N 1
ATOM 2101 C CA . ASP A 1 280 ? -11.811 3.240 -16.636 1.00 51.31 280 ASP A CA 1
ATOM 2102 C C . ASP A 1 280 ? -12.259 2.764 -15.243 1.00 51.31 280 ASP A C 1
ATOM 2104 O O . ASP A 1 280 ? -11.780 3.268 -14.224 1.00 51.31 280 ASP A O 1
ATOM 2108 N N . SER A 1 281 ? -13.218 1.825 -15.237 1.00 55.69 281 SER A N 1
ATOM 2109 C CA . SER A 1 281 ? -13.586 0.856 -14.177 1.00 55.69 281 SER A CA 1
ATOM 2110 C C . SER A 1 281 ? -13.809 1.330 -12.723 1.00 55.69 281 SER A C 1
ATOM 2112 O O . SER A 1 281 ? -14.153 0.528 -11.858 1.00 55.69 281 SER A O 1
ATOM 2114 N N . GLY A 1 282 ? -13.617 2.610 -12.412 1.00 70.50 282 GLY A N 1
ATOM 2115 C CA . GLY A 1 282 ? -13.525 3.141 -11.052 1.00 70.50 282 GLY A CA 1
ATOM 2116 C C . GLY A 1 282 ? -12.241 2.761 -10.290 1.00 70.50 282 GLY A C 1
ATOM 2117 O O . GLY A 1 282 ? -12.067 3.201 -9.153 1.00 70.50 282 GLY A O 1
ATOM 2118 N N . ARG A 1 283 ? -11.331 1.973 -10.887 1.00 85.38 283 ARG A N 1
ATOM 2119 C CA . ARG A 1 283 ? -10.139 1.415 -10.214 1.00 85.38 283 ARG A CA 1
ATOM 2120 C C . ARG A 1 283 ? -8.948 2.369 -10.115 1.00 85.38 283 ARG A C 1
ATOM 2122 O O . ARG A 1 283 ? -8.065 2.140 -9.289 1.00 85.38 283 ARG A O 1
ATOM 2129 N N . ILE A 1 284 ? -8.895 3.423 -10.932 1.00 90.12 284 ILE A N 1
ATOM 2130 C CA . ILE A 1 284 ? -7.788 4.394 -10.935 1.00 90.12 284 ILE A CA 1
ATOM 2131 C C . ILE A 1 284 ? -8.189 5.659 -10.175 1.00 90.12 284 ILE 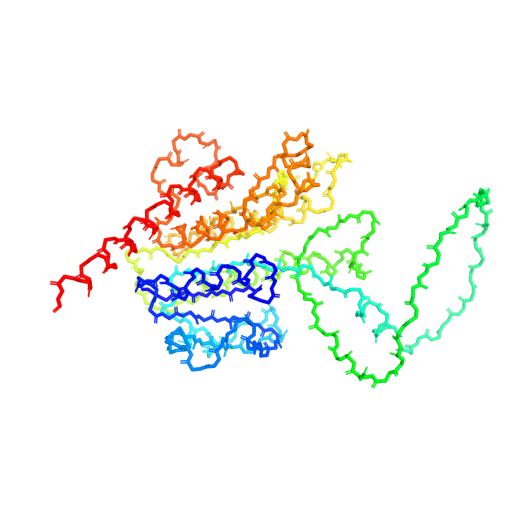A C 1
ATOM 2133 O O . ILE A 1 284 ? -8.997 6.467 -10.633 1.00 90.12 284 ILE A O 1
ATOM 2137 N N . ILE A 1 285 ? -7.562 5.875 -9.021 1.00 90.19 285 ILE A N 1
ATOM 2138 C CA . ILE A 1 285 ? -7.799 7.038 -8.167 1.00 90.19 285 ILE A CA 1
ATOM 2139 C C . ILE A 1 285 ? -6.768 8.113 -8.502 1.00 90.19 285 ILE A C 1
ATOM 2141 O O . ILE A 1 285 ? -5.610 8.065 -8.077 1.00 90.19 285 ILE A O 1
ATOM 2145 N N . THR A 1 286 ? -7.198 9.084 -9.307 1.00 89.50 286 THR A N 1
ATOM 2146 C CA . THR A 1 286 ? -6.361 10.199 -9.767 1.00 89.50 286 THR A CA 1
ATOM 2147 C C . THR A 1 286 ? -6.046 11.183 -8.645 1.00 89.50 286 THR A C 1
ATOM 2149 O O . THR A 1 286 ? -6.814 11.350 -7.695 1.00 89.50 286 THR A O 1
ATOM 2152 N N . HIS A 1 287 ? -4.941 11.911 -8.794 1.00 84.12 287 HIS A N 1
ATOM 2153 C CA . HIS A 1 287 ? -4.462 12.891 -7.826 1.00 84.12 287 HIS A CA 1
ATOM 2154 C C . HIS A 1 287 ? -5.530 13.858 -7.276 1.00 84.12 287 HIS A C 1
ATOM 2156 O O . HIS A 1 287 ? -5.619 14.050 -6.063 1.00 84.12 287 HIS A O 1
ATOM 2162 N N . ARG A 1 288 ? -6.383 14.432 -8.140 1.00 85.00 288 ARG A N 1
ATOM 2163 C CA . ARG A 1 288 ? -7.465 15.337 -7.703 1.00 85.00 288 ARG A CA 1
ATOM 2164 C C . ARG A 1 288 ? -8.445 14.640 -6.752 1.00 85.00 288 ARG A C 1
ATOM 2166 O O . ARG A 1 288 ? -8.878 15.250 -5.776 1.00 85.00 288 ARG A O 1
ATOM 2173 N N . ARG A 1 289 ? -8.762 13.364 -7.009 1.00 87.19 289 ARG A N 1
ATOM 2174 C CA . ARG A 1 289 ? -9.665 12.572 -6.166 1.00 87.19 289 ARG A CA 1
ATOM 2175 C C . ARG A 1 289 ? -9.007 12.152 -4.854 1.00 87.19 289 ARG A C 1
ATOM 2177 O O . ARG A 1 289 ? -9.686 12.193 -3.838 1.00 87.19 289 ARG A O 1
ATOM 2184 N N . ILE A 1 290 ? -7.706 11.838 -4.856 1.00 88.56 290 ILE A N 1
ATOM 2185 C CA . ILE A 1 290 ? -6.923 11.615 -3.623 1.00 88.56 290 ILE A CA 1
ATOM 2186 C C . ILE A 1 290 ? -7.020 12.847 -2.717 1.00 88.56 290 ILE A C 1
ATOM 2188 O O . ILE A 1 290 ? -7.349 12.729 -1.544 1.00 88.56 290 ILE A O 1
ATOM 2192 N N . ARG A 1 291 ? -6.788 14.046 -3.264 1.00 87.19 291 ARG A N 1
ATOM 2193 C CA . ARG A 1 291 ? -6.820 15.284 -2.477 1.00 87.19 291 ARG A CA 1
ATOM 2194 C C . ARG A 1 291 ? -8.211 15.593 -1.907 1.00 87.19 291 ARG A C 1
ATOM 2196 O O . ARG A 1 291 ? -8.301 15.980 -0.746 1.00 87.19 291 ARG A O 1
ATOM 2203 N N . SER A 1 292 ? -9.289 15.415 -2.683 1.00 88.56 292 SER A N 1
ATOM 2204 C CA . SER A 1 292 ? -10.653 15.652 -2.171 1.00 88.56 292 SER A CA 1
ATOM 2205 C C . SER A 1 292 ? -11.038 14.616 -1.110 1.00 88.56 292 SER A C 1
ATOM 2207 O O . SER A 1 292 ? -11.408 14.981 -0.000 1.00 88.56 292 SER A O 1
ATOM 2209 N N . MET A 1 293 ? -10.866 13.328 -1.420 1.00 89.44 293 MET A N 1
ATOM 2210 C CA . MET A 1 293 ? -11.246 12.219 -0.547 1.00 89.44 293 MET A CA 1
ATOM 2211 C C . MET A 1 293 ? -10.409 12.186 0.734 1.00 89.44 293 MET A C 1
ATOM 2213 O O . MET A 1 293 ? -10.937 11.876 1.796 1.00 89.44 293 MET A O 1
ATOM 2217 N N . GLY A 1 294 ? -9.124 12.540 0.650 1.00 88.81 294 GLY A N 1
ATOM 2218 C CA . GLY A 1 294 ? -8.240 12.675 1.801 1.00 88.81 294 GLY A CA 1
ATOM 2219 C C . GLY A 1 294 ? -8.755 13.714 2.792 1.00 88.81 294 GLY A C 1
ATOM 2220 O O . GLY A 1 294 ? -8.917 13.386 3.961 1.00 88.81 294 GLY A O 1
ATOM 2221 N N . ARG A 1 295 ? -9.099 14.922 2.321 1.00 90.31 295 ARG A N 1
ATOM 2222 C CA . ARG A 1 295 ? -9.708 15.976 3.157 1.00 90.31 295 ARG A CA 1
ATOM 2223 C C . ARG A 1 295 ? -11.041 15.526 3.744 1.00 90.31 295 ARG A C 1
ATOM 2225 O O . ARG A 1 295 ? -11.175 15.481 4.956 1.00 90.31 295 ARG A O 1
ATOM 2232 N N . GLU A 1 296 ? -11.960 15.045 2.902 1.00 91.25 296 GLU A N 1
ATOM 2233 C CA . GLU A 1 296 ? -13.272 14.532 3.331 1.00 91.25 296 GLU A CA 1
ATOM 2234 C C . GLU A 1 296 ? -13.186 13.436 4.416 1.00 91.25 296 GLU A C 1
ATOM 2236 O O . GLU A 1 296 ? -14.142 13.254 5.171 1.00 91.25 296 GLU A O 1
ATOM 2241 N N . LEU A 1 297 ? -12.098 12.657 4.462 1.00 91.00 297 LEU A N 1
ATOM 2242 C CA . LEU A 1 297 ? -11.855 11.621 5.471 1.00 91.00 297 LEU A CA 1
ATOM 2243 C C . LEU A 1 297 ? -11.156 12.166 6.723 1.00 91.00 297 LEU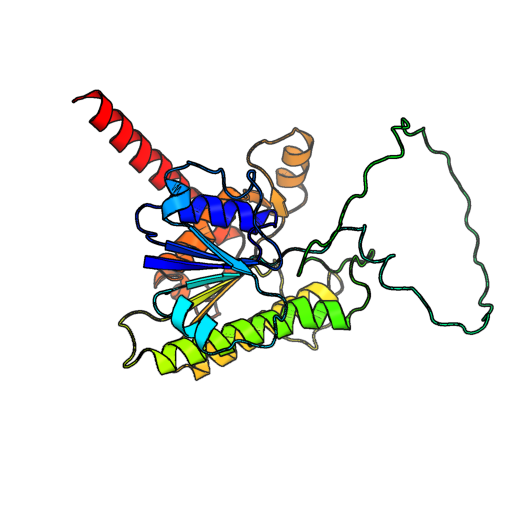 A C 1
ATOM 2245 O O . LEU A 1 297 ? -11.519 11.751 7.821 1.00 91.00 297 LEU A O 1
ATOM 2249 N N . LEU A 1 298 ? -10.193 13.078 6.567 1.00 91.19 298 LEU A N 1
ATOM 2250 C CA . LEU A 1 298 ? -9.501 13.742 7.675 1.00 91.19 298 LEU A CA 1
ATOM 2251 C C . LEU A 1 298 ? -10.466 14.628 8.471 1.00 91.19 298 LEU A C 1
ATOM 2253 O O . LEU A 1 298 ? -10.561 14.462 9.680 1.00 91.19 298 LEU A O 1
ATOM 2257 N N . ASP A 1 299 ? -11.258 15.467 7.800 1.00 90.94 299 ASP A N 1
ATOM 2258 C CA . ASP A 1 299 ? -12.238 16.360 8.434 1.00 90.94 299 ASP A CA 1
ATOM 2259 C C . ASP A 1 299 ? -13.259 15.561 9.274 1.00 90.94 299 ASP A C 1
ATOM 2261 O O . ASP A 1 299 ? -13.642 15.964 10.373 1.00 90.94 299 ASP A O 1
ATOM 2265 N N . LYS A 1 300 ? -13.662 14.373 8.793 1.00 88.56 300 LYS A N 1
ATOM 2266 C CA . LYS A 1 300 ? -14.530 13.442 9.538 1.00 88.56 300 LYS A CA 1
ATOM 2267 C C . LYS A 1 300 ? -13.822 12.819 10.737 1.00 88.56 300 LYS A C 1
ATOM 2269 O O . LYS A 1 300 ? -14.432 12.712 11.791 1.00 88.56 300 LYS A O 1
ATOM 2274 N N . GLN A 1 301 ? -12.555 12.425 10.601 1.00 86.88 301 GLN A N 1
ATOM 2275 C CA . GLN A 1 301 ? -11.766 11.901 11.722 1.00 86.88 301 GLN A CA 1
ATOM 2276 C C . GLN A 1 301 ? -11.529 12.965 12.802 1.00 86.88 301 GLN A C 1
ATOM 2278 O O . GLN A 1 301 ? -11.608 12.644 13.984 1.00 86.88 301 GLN A O 1
ATOM 2283 N N . GLU A 1 302 ? -11.260 14.215 12.414 1.00 86.81 302 GLU A N 1
ATOM 2284 C CA . GLU A 1 302 ? -11.100 15.345 13.335 1.00 86.81 302 GLU A CA 1
ATOM 2285 C C . GLU A 1 302 ? -12.427 15.643 14.067 1.00 86.81 302 GLU A C 1
ATOM 2287 O O . GLU A 1 302 ? -12.426 15.798 15.289 1.00 86.81 302 GLU A O 1
ATOM 2292 N N . ALA A 1 303 ? -13.571 15.607 13.369 1.00 87.12 303 ALA A N 1
ATOM 2293 C CA . ALA A 1 303 ? -14.897 15.745 13.982 1.00 87.12 303 ALA A CA 1
ATOM 2294 C C . ALA A 1 303 ? -15.252 14.584 14.939 1.00 87.12 303 ALA A C 1
ATOM 2296 O O . ALA A 1 303 ? -15.647 14.835 16.077 1.00 87.12 303 ALA A O 1
ATOM 2297 N N . GLU A 1 304 ? -15.055 13.326 14.518 1.00 85.94 304 GLU A N 1
ATOM 2298 C CA . GLU A 1 304 ? -15.271 12.125 15.347 1.00 85.94 304 GLU A CA 1
ATOM 2299 C C . GLU A 1 304 ? -14.410 12.160 16.629 1.00 85.94 304 GLU A C 1
ATOM 2301 O O . GLU A 1 304 ? -14.869 11.762 17.701 1.00 85.94 304 GLU A O 1
ATOM 2306 N N . GLN A 1 305 ? -13.169 12.657 16.545 1.00 82.06 305 GLN A N 1
ATOM 2307 C CA . GLN A 1 305 ? -12.272 12.811 17.699 1.00 82.06 305 GLN A CA 1
ATOM 2308 C C . GLN A 1 305 ? -12.691 13.960 18.623 1.00 82.06 305 GLN A C 1
ATOM 2310 O O . GLN A 1 305 ? -12.638 13.801 19.843 1.00 82.06 305 GLN A O 1
ATOM 2315 N N . ALA A 1 306 ? -13.129 15.095 18.072 1.00 84.44 306 ALA A N 1
ATOM 2316 C CA . ALA A 1 306 ? -13.621 16.223 18.860 1.00 84.44 306 ALA A CA 1
ATOM 2317 C C . ALA A 1 306 ? -14.887 15.855 19.656 1.00 84.44 306 ALA A C 1
ATOM 2319 O O . ALA A 1 306 ? -14.992 16.194 20.835 1.00 84.44 306 ALA A O 1
ATOM 2320 N N . GLU A 1 307 ? -15.811 15.103 19.048 1.00 85.62 307 GLU A N 1
ATOM 2321 C CA . GLU A 1 307 ? -17.011 14.585 19.714 1.00 85.62 307 GLU A CA 1
ATOM 2322 C C . GLU A 1 307 ? -16.655 13.608 20.850 1.00 85.62 307 GLU A C 1
ATOM 2324 O O . GLU A 1 307 ? -17.156 13.744 21.968 1.00 85.62 307 GLU A O 1
ATOM 2329 N N . GLN A 1 308 ? -15.721 12.679 20.611 1.00 79.69 308 GLN A N 1
ATOM 2330 C CA . GLN A 1 308 ? -15.236 11.744 21.637 1.00 79.69 308 GLN A CA 1
ATOM 2331 C C . GLN A 1 308 ? -14.540 12.460 22.805 1.00 79.69 308 GLN A C 1
ATOM 2333 O O . GLN A 1 308 ? -14.773 12.109 23.962 1.00 79.69 308 GLN A O 1
ATOM 2338 N N . ALA A 1 309 ? -13.725 13.483 22.530 1.00 79.62 309 ALA A N 1
ATOM 2339 C CA . ALA A 1 309 ? -13.054 14.275 23.561 1.00 79.62 309 ALA A CA 1
ATOM 2340 C C . ALA A 1 309 ? -14.044 15.110 24.396 1.00 79.62 309 ALA A C 1
ATOM 2342 O O . ALA A 1 309 ? -13.898 15.201 25.618 1.00 79.62 309 ALA A O 1
ATOM 2343 N N . ALA A 1 310 ? -15.075 15.677 23.760 1.00 79.75 310 ALA A N 1
ATOM 2344 C CA . ALA A 1 310 ? -16.140 16.400 24.450 1.00 79.75 310 ALA A CA 1
ATOM 2345 C C . ALA A 1 310 ? -16.973 15.465 25.344 1.00 79.75 310 ALA A C 1
ATOM 2347 O O . ALA A 1 310 ? -17.203 15.782 26.510 1.00 79.75 310 ALA A O 1
ATOM 2348 N N . GLY A 1 311 ? -17.355 14.285 24.839 1.00 76.75 311 GLY A N 1
ATOM 2349 C CA . GLY A 1 311 ? -18.084 13.274 25.611 1.00 76.75 311 GLY A CA 1
ATOM 2350 C C . GLY A 1 311 ? -17.293 12.742 26.811 1.00 76.75 311 GLY A C 1
ATOM 2351 O O . GLY A 1 311 ? -17.848 12.611 27.898 1.00 76.75 311 GLY A O 1
ATOM 2352 N N . ALA A 1 312 ? -15.986 12.515 26.647 1.00 73.25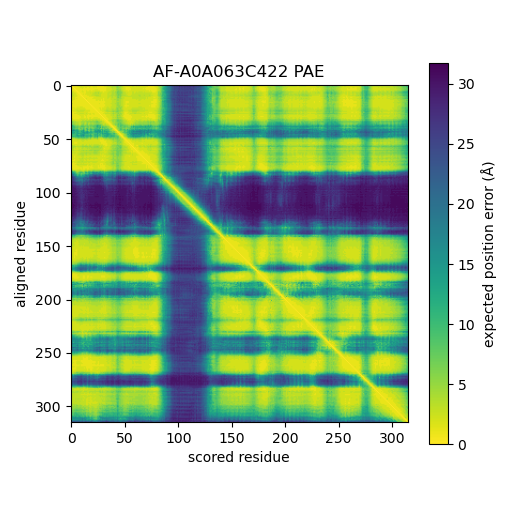 312 ALA A N 1
ATOM 2353 C CA . ALA A 1 312 ? -15.097 12.089 27.732 1.00 73.25 312 ALA A CA 1
ATOM 2354 C C . ALA A 1 312 ? -14.828 13.176 28.792 1.00 73.25 312 ALA A C 1
ATOM 2356 O O . ALA A 1 312 ? -14.387 12.845 29.886 1.00 73.25 312 ALA A O 1
ATOM 2357 N N . SER A 1 313 ? -15.088 14.452 28.484 1.00 69.31 313 SER A N 1
ATOM 2358 C CA . SER A 1 313 ? -14.943 15.573 29.432 1.00 69.31 313 SER A CA 1
ATOM 2359 C C . SER A 1 313 ? -16.244 15.913 30.175 1.00 69.31 313 SER A C 1
ATOM 2361 O O . SER A 1 313 ? -16.252 16.809 31.017 1.00 69.31 313 SER A O 1
ATOM 2363 N N . ALA A 1 314 ? -17.348 15.239 29.835 1.00 63.66 314 ALA A N 1
ATOM 2364 C CA . ALA A 1 314 ? -18.675 15.423 30.427 1.00 63.66 314 ALA A CA 1
ATOM 2365 C C . ALA A 1 314 ? -19.086 14.272 31.373 1.00 63.66 314 ALA A C 1
ATOM 2367 O O . ALA A 1 314 ? -20.223 14.258 31.852 1.00 63.66 314 ALA A O 1
ATOM 2368 N N . MET A 1 315 ? -18.176 13.320 31.619 1.00 52.12 315 MET A N 1
ATOM 2369 C CA . MET A 1 315 ? -18.296 12.200 32.565 1.00 52.12 315 MET A CA 1
ATOM 2370 C C . MET A 1 315 ? -17.326 12.368 33.737 1.00 52.12 315 MET A C 1
ATOM 2372 O O . MET A 1 315 ? -17.718 11.952 34.848 1.00 52.12 315 MET A O 1
#

Secondary structure (DSSP, 8-state):
-EEEEE-TTSHHHHHHHHHHHH-TT--EEEEEESS---TTTS-TT-TTGGGEEEEE---SS---HHHHHHHTTEEEEEE------TTSTTTS--S--------------------PPP------------------SS--SS-HHHHHIIIIIHHHHHHHHHHHHHHHTSSPPSSPEEEEEE--TT--S-TT---TTTHHHHHHHHHHHHHHHHHHHHTTTSEEEEEEE--EEE-SS--HHHHHHHHHTS-EEEHHHHHHHHHHHHHH-S-HHHHTTSSSTTTEEEHHHHHHHHHHHHHHHHHHHHHHHHHHT--

Sequence (315 aa):
MQVVVVGATGYVGSTVLRHCLADPRISRVHVLTRRPLGDAEAPAGSPASGKLSVIIKTDWMAYDDELLHALRHARACLWSVPTPTTSQARREEGDGDAEEGEEEEEEEEEEEAPRTPSRNKGEPLTADRCIGGRHTQTSRWPTPEEYLRVTVDYTVAAAAAFTRMMGLAGPPSAAPFRFVYCSGDAAELVYNRSLCIMGPTRRAKGCAERNIFDMADGSHGALESIAVRPCGIYPRAQTPWTWFLTTLVLPTCEVDELAASMVGLAKNGPGAAVAAGAGDSGRIITHRRIRSMGRELLDKQEAEQAEQAAGASAM

Organism: Ustilaginoidea virens (NCBI:txid1159556)

Mean predicted aligned error: 12.46 Å

InterPro domains:
  IPR036291 NAD(P)-binding domain superfamily [SSF51735] (1-279)

Nearest PDB structures (foldseek):
  1n7g-assembly1_A  TM=7.114E-01  e=1.488E-04  Arabidopsis thaliana
  1n7h-assembly1_B-2  TM=6.866E-01  e=1.663E-04  Arabidopsis thaliana
  1n7g-assembly1_D  TM=6.906E-01  e=2.745E-04  Arabidopsis thaliana
  1n7h-assembly1_A-2  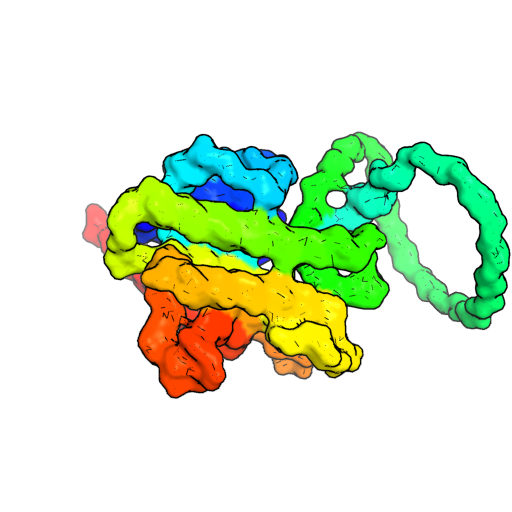TM=6.601E-01  e=2.323E-04  Arabidopsis thaliana
  1n7g-assembly1_B  TM=6.790E-01  e=1.044E-03  Arabidopsis thaliana

Solvent-accessible surface area (backbone atoms only — not comparable to full-atom values): 18174 Å² total; per-residue (Å²): 80,28,33,36,35,29,28,40,92,25,81,61,12,33,46,32,47,53,52,48,53,68,36,82,70,41,63,34,42,37,35,49,32,75,58,86,80,51,60,90,77,53,47,81,89,42,83,49,49,82,32,55,42,83,44,80,43,81,65,58,72,70,76,58,69,66,65,40,63,74,46,60,72,43,38,19,38,42,38,30,50,30,51,46,52,87,75,40,82,78,67,77,79,72,92,81,93,79,85,91,79,92,80,86,89,84,90,82,88,88,84,88,84,84,86,83,84,89,81,82,90,88,77,90,80,84,61,90,54,60,50,28,66,84,51,51,97,78,56,76,50,95,42,74,63,59,49,39,44,48,44,23,50,34,51,46,36,47,51,51,46,54,46,51,35,48,65,70,70,48,80,83,61,101,63,44,35,24,40,40,35,59,56,39,54,81,45,32,74,57,74,86,61,88,50,99,72,57,40,68,35,20,31,38,43,10,50,29,51,45,54,38,43,56,49,20,66,72,40,80,58,46,32,43,45,30,39,37,19,49,61,48,75,40,68,88,80,71,48,76,67,53,50,51,47,50,73,74,73,47,68,61,38,41,43,64,22,47,22,45,27,53,54,46,36,47,75,64,47,70,49,78,75,36,50,76,78,42,103,54,88,29,34,64,42,44,41,73,55,31,46,53,47,5,46,64,48,48,58,48,52,54,50,56,48,51,51,52,54,53,56,66,72,76,113

Radius of gyration: 21.7 Å; Cα contacts (8 Å, |Δi|>4): 483; chains: 1; bounding box: 61×50×59 Å

Foldseek 3Di:
DEEEQEQCVDPLRLLLLVVLLPDPVHQAYEYEAQDDDDCSSPNPPPPSNNRYHYDHDNDLQDDDVVNLVVCLPHQEYHHPFEDFDQPPLPPVPDDDDDDDDDDDDDDDDDDDDDDDDDDDDDDPDPGDDGAADAQDPPGSDNDLVSNLCRLAVSLLSVLVSQLVSLVVSDDADPAAREYEAAAAPQQDLDLPDDDPPSNSSSNSSNNNQNSSVVVCVVSVRNYDYAYEHAYAEDAPDDDPVNVVCCPPPDPYAYSQLQSLLSVCCSVPNLDPVLCVPDPDRSRYQDRVNSRVNSCVRVVVVVVVVVVVVVVVVVD